Protein AF-A0A920HUM2-F1 (afdb_monomer_lite)

Structure (mmCIF, N/CA/C/O backbone):
data_AF-A0A920HUM2-F1
#
_entry.id   AF-A0A920HUM2-F1
#
loop_
_atom_site.group_PDB
_atom_site.id
_atom_site.type_symbol
_atom_site.label_atom_id
_atom_site.label_alt_id
_atom_site.label_comp_id
_atom_site.label_asym_id
_atom_site.label_entity_id
_atom_site.label_seq_id
_atom_site.pdbx_PDB_ins_code
_atom_site.Cartn_x
_atom_site.Cartn_y
_atom_site.Cartn_z
_atom_site.occupancy
_atom_site.B_iso_or_equiv
_atom_site.auth_seq_id
_atom_site.auth_comp_id
_atom_site.auth_asym_id
_atom_site.auth_atom_id
_atom_site.pdbx_PDB_model_num
ATOM 1 N N . MET A 1 1 ? 11.735 12.259 -14.894 1.00 85.75 1 MET A N 1
ATOM 2 C CA . MET A 1 1 ? 13.076 12.313 -15.539 1.00 85.75 1 MET A CA 1
ATOM 3 C C . MET A 1 1 ? 14.230 12.496 -14.548 1.00 85.75 1 MET A C 1
ATOM 5 O O . MET A 1 1 ? 15.116 11.653 -14.536 1.00 85.75 1 MET A O 1
ATOM 9 N N . ALA A 1 2 ? 14.244 13.537 -13.703 1.00 92.62 2 ALA A N 1
ATOM 10 C CA . ALA A 1 2 ? 15.361 13.781 -12.774 1.00 92.62 2 ALA A CA 1
ATOM 11 C C . ALA A 1 2 ? 15.679 12.580 -11.856 1.00 92.62 2 ALA A C 1
ATOM 13 O O . ALA A 1 2 ? 16.837 12.190 -11.736 1.00 92.62 2 ALA A O 1
ATOM 14 N N . CYS A 1 3 ? 14.656 11.932 -11.284 1.00 91.00 3 CYS A N 1
ATOM 15 C CA . CYS A 1 3 ? 14.830 10.735 -10.451 1.00 91.00 3 CYS A CA 1
ATOM 16 C C . CYS A 1 3 ? 15.414 9.534 -11.218 1.00 91.00 3 CYS A C 1
ATOM 18 O O . CYS A 1 3 ? 16.190 8.775 -10.642 1.00 91.00 3 CYS A O 1
ATOM 20 N N . ALA A 1 4 ? 15.108 9.387 -12.512 1.00 89.00 4 ALA A N 1
ATOM 21 C CA . ALA A 1 4 ? 15.646 8.313 -13.352 1.00 89.00 4 ALA A CA 1
ATOM 22 C C . ALA A 1 4 ? 17.163 8.451 -13.534 1.00 89.00 4 ALA A C 1
ATOM 24 O O . ALA A 1 4 ? 17.929 7.507 -13.344 1.00 89.00 4 ALA A O 1
ATOM 25 N N . VAL A 1 5 ? 17.602 9.674 -13.841 1.00 92.19 5 VAL A N 1
ATOM 26 C CA . VAL A 1 5 ? 19.022 10.004 -13.994 1.00 92.19 5 VAL A CA 1
ATOM 27 C C . VAL A 1 5 ? 19.734 9.904 -12.643 1.00 92.19 5 VAL A C 1
ATOM 29 O O . VAL A 1 5 ? 20.769 9.252 -12.534 1.00 92.19 5 VAL A O 1
ATOM 32 N N . GLY A 1 6 ? 19.155 10.492 -11.593 1.00 93.31 6 GLY A N 1
ATOM 33 C CA . GLY A 1 6 ? 19.742 10.502 -10.253 1.00 93.31 6 GLY A CA 1
ATOM 34 C C . GLY A 1 6 ? 19.915 9.105 -9.652 1.00 93.31 6 GLY A C 1
ATOM 35 O O . GLY A 1 6 ? 20.983 8.802 -9.122 1.00 93.31 6 GLY A O 1
ATOM 36 N N . SER A 1 7 ? 18.907 8.235 -9.772 1.00 91.12 7 SER A N 1
ATOM 37 C CA . SER A 1 7 ? 18.991 6.843 -9.299 1.00 91.12 7 SER A CA 1
ATOM 38 C C . SER A 1 7 ? 20.060 6.043 -10.047 1.00 91.12 7 SER A C 1
ATOM 40 O O . SER A 1 7 ? 20.840 5.333 -9.410 1.00 91.12 7 SER A O 1
ATOM 42 N N . SER A 1 8 ? 20.165 6.229 -11.366 1.00 88.62 8 SER A N 1
ATOM 43 C CA . SER A 1 8 ? 21.174 5.563 -12.200 1.00 88.62 8 SER A CA 1
ATOM 44 C C . SER A 1 8 ? 22.605 5.981 -11.852 1.00 88.62 8 SER A C 1
ATOM 46 O O . SER A 1 8 ? 23.506 5.145 -11.878 1.00 88.62 8 SER A O 1
ATOM 48 N N . ILE A 1 9 ? 22.820 7.252 -11.493 1.00 93.88 9 ILE A N 1
ATOM 49 C CA . ILE A 1 9 ? 24.139 7.767 -11.089 1.00 93.88 9 ILE A CA 1
ATOM 50 C C . ILE A 1 9 ? 24.486 7.346 -9.655 1.00 93.88 9 ILE A C 1
ATOM 52 O O . ILE A 1 9 ? 25.624 6.971 -9.386 1.00 93.88 9 ILE A O 1
ATOM 56 N N . GLY A 1 10 ? 23.529 7.420 -8.724 1.00 92.06 10 GLY A N 1
ATOM 57 C CA . GLY A 1 10 ? 23.783 7.170 -7.303 1.00 92.06 10 GLY A CA 1
ATOM 58 C C . GLY A 1 10 ? 24.128 5.712 -7.001 1.00 92.06 10 GLY A C 1
ATOM 59 O O . GLY A 1 10 ? 25.089 5.439 -6.281 1.00 92.06 10 GLY A O 1
ATOM 60 N N . LYS A 1 11 ? 23.351 4.769 -7.547 1.00 92.00 11 LYS A N 1
ATOM 61 C CA . LYS A 1 11 ? 23.607 3.330 -7.420 1.00 92.00 11 LYS A CA 1
ATOM 62 C C . LYS A 1 11 ? 22.885 2.563 -8.526 1.00 92.00 11 LYS A C 1
ATOM 64 O O . LYS A 1 11 ? 21.654 2.518 -8.548 1.00 92.00 11 LYS A O 1
ATOM 69 N N . ALA A 1 12 ? 23.653 1.890 -9.381 1.00 91.00 12 ALA A N 1
ATOM 70 C CA . ALA A 1 12 ? 23.114 1.045 -10.442 1.00 91.00 12 ALA A CA 1
ATOM 71 C C . ALA A 1 12 ? 22.108 0.012 -9.894 1.00 91.00 12 ALA A C 1
ATOM 73 O O . ALA A 1 12 ? 22.347 -0.620 -8.862 1.00 91.00 12 ALA A O 1
ATOM 74 N N . GLY A 1 13 ? 20.978 -0.139 -10.588 1.00 89.06 13 GLY A N 1
ATOM 75 C CA . GLY A 1 13 ? 19.886 -1.035 -10.191 1.00 89.06 13 GLY A CA 1
ATOM 76 C C . GLY A 1 13 ? 18.932 -0.473 -9.130 1.00 89.06 13 GLY A C 1
ATOM 77 O O . GLY A 1 13 ? 18.044 -1.194 -8.682 1.00 89.06 13 GLY A O 1
ATOM 78 N N . THR A 1 14 ? 19.082 0.790 -8.714 1.00 90.62 14 THR A N 1
ATOM 79 C CA . THR A 1 14 ? 18.101 1.443 -7.832 1.00 90.62 14 THR A CA 1
ATOM 80 C C . THR A 1 14 ? 16.769 1.603 -8.556 1.00 90.62 14 THR A C 1
ATOM 82 O O . THR A 1 14 ? 16.707 2.246 -9.601 1.00 90.62 14 THR A O 1
ATOM 85 N N . LEU A 1 15 ? 15.704 1.043 -7.979 1.00 92.12 15 LEU A N 1
ATOM 86 C CA . LEU A 1 15 ? 14.350 1.225 -8.488 1.00 92.12 15 LEU A CA 1
ATOM 87 C C . LEU A 1 15 ? 13.804 2.596 -8.080 1.00 92.12 15 LEU A C 1
ATOM 89 O O . LEU A 1 15 ? 14.020 3.050 -6.955 1.00 92.12 15 LEU A O 1
ATOM 93 N N . PHE A 1 16 ? 13.056 3.233 -8.972 1.00 92.56 16 PHE A N 1
ATOM 94 C CA . PHE A 1 16 ? 12.352 4.479 -8.711 1.00 92.56 16 PHE A CA 1
ATOM 95 C C . PHE A 1 16 ? 10.979 4.491 -9.403 1.00 92.56 16 PHE A C 1
ATOM 97 O O . PHE A 1 16 ? 10.782 3.865 -10.447 1.00 92.56 16 PHE A O 1
ATOM 104 N N . GLN A 1 17 ? 10.054 5.233 -8.804 1.00 93.31 17 GLN A N 1
ATOM 105 C CA . GLN A 1 17 ? 8.683 5.429 -9.270 1.00 93.31 17 GLN A CA 1
ATOM 106 C C . GLN A 1 17 ? 8.361 6.927 -9.369 1.00 93.31 17 GLN A C 1
ATOM 108 O O . GLN A 1 17 ? 9.137 7.762 -8.884 1.00 93.31 17 GLN A O 1
ATOM 113 N N . CYS A 1 18 ? 7.224 7.263 -9.974 1.00 94.62 18 CYS A N 1
ATOM 11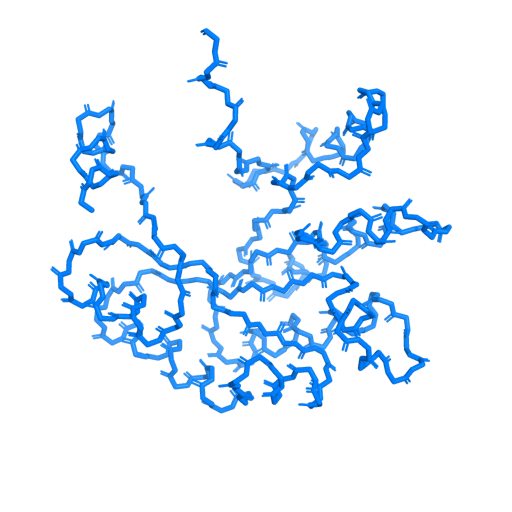4 C CA . CYS A 1 18 ? 6.673 8.614 -10.015 1.00 94.62 18 CYS A CA 1
ATOM 115 C C . CYS A 1 18 ? 5.160 8.534 -9.810 1.00 94.62 18 CYS A C 1
ATOM 117 O O . CYS A 1 18 ? 4.421 8.515 -10.786 1.00 94.62 18 CYS A O 1
ATOM 119 N N . SER A 1 19 ? 4.746 8.501 -8.545 1.00 94.38 19 SER A N 1
ATOM 120 C CA . SER A 1 19 ? 3.339 8.467 -8.153 1.00 94.38 19 SER A CA 1
ATOM 121 C C . SER A 1 19 ? 2.563 9.638 -8.754 1.00 94.38 19 SER A C 1
ATOM 123 O O . SER A 1 19 ? 2.903 10.795 -8.477 1.00 94.38 19 SER A O 1
ATOM 125 N N . SER A 1 20 ? 1.556 9.331 -9.568 1.00 94.44 20 SER A N 1
ATOM 126 C CA . SER A 1 20 ? 0.622 10.288 -10.176 1.00 94.44 20 SER A CA 1
ATOM 127 C C . SER A 1 20 ? -0.770 9.654 -10.280 1.00 94.44 20 SER A C 1
ATOM 129 O O . SER A 1 20 ? -1.024 8.612 -9.681 1.00 94.44 20 SER A O 1
ATOM 131 N N . GLU A 1 21 ? -1.673 10.279 -11.032 1.00 97.31 21 GLU A N 1
ATOM 132 C CA . GLU A 1 21 ? -2.879 9.606 -11.519 1.00 97.31 21 GLU A CA 1
ATOM 133 C C . GLU A 1 21 ? -2.497 8.339 -12.310 1.00 97.31 21 GLU A C 1
ATOM 135 O O . GLU A 1 21 ? -1.459 8.283 -12.972 1.00 97.31 21 GLU A O 1
ATOM 140 N N . GLU A 1 22 ? -3.312 7.294 -12.193 1.00 96.75 22 GLU A N 1
ATOM 141 C CA . GLU A 1 22 ? -2.959 5.918 -12.554 1.00 96.75 22 GLU A CA 1
ATOM 142 C C . GLU A 1 22 ? -2.688 5.727 -14.055 1.00 96.75 22 GLU A C 1
ATOM 144 O O . GLU A 1 22 ? -1.749 5.016 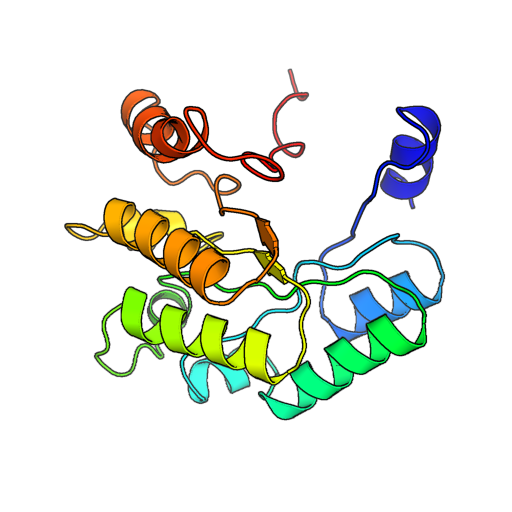-14.439 1.00 96.75 22 GLU A O 1
ATOM 149 N N . ALA A 1 23 ? -3.477 6.365 -14.926 1.00 97.25 23 ALA A N 1
ATOM 150 C CA . ALA A 1 23 ? -3.266 6.313 -16.369 1.00 97.25 23 ALA A CA 1
ATOM 151 C C . ALA A 1 23 ? -2.007 7.089 -16.786 1.00 97.25 23 ALA A C 1
ATOM 153 O O . ALA A 1 23 ? -1.244 6.612 -17.637 1.00 97.25 23 ALA A O 1
ATOM 154 N N . GLU A 1 24 ? -1.754 8.250 -16.181 1.00 97.50 24 GLU A N 1
ATOM 155 C CA . GLU A 1 24 ? -0.523 9.016 -16.383 1.00 97.50 24 GLU A CA 1
ATOM 156 C C . GLU A 1 24 ? 0.709 8.237 -15.901 1.00 97.50 24 GLU A C 1
ATOM 158 O O . GLU A 1 24 ? 1.693 8.123 -16.639 1.00 97.50 24 GLU A O 1
ATOM 163 N N . GLU A 1 25 ? 0.661 7.647 -14.705 1.00 97.44 25 GLU A N 1
ATOM 164 C CA . GLU A 1 25 ? 1.761 6.857 -14.142 1.00 97.44 25 GLU A CA 1
ATOM 165 C C . GLU A 1 25 ? 2.083 5.647 -15.032 1.00 97.44 25 GLU A C 1
ATOM 167 O O . GLU A 1 25 ? 3.257 5.386 -15.334 1.00 97.44 25 GLU A O 1
ATOM 172 N N . LEU A 1 26 ? 1.057 4.973 -15.564 1.00 97.56 26 LEU A N 1
ATOM 173 C CA . LEU A 1 26 ? 1.239 3.889 -16.527 1.00 97.56 26 LEU A CA 1
ATOM 174 C C . LEU A 1 26 ? 1.880 4.387 -17.827 1.00 97.56 26 LEU A C 1
ATOM 176 O O . LEU A 1 26 ? 2.777 3.724 -18.354 1.00 97.56 26 LEU A O 1
ATOM 180 N N . ALA A 1 27 ? 1.460 5.540 -18.353 1.00 97.69 27 ALA A N 1
ATOM 181 C CA . ALA A 1 27 ? 2.033 6.113 -19.571 1.00 97.69 27 ALA A CA 1
ATOM 182 C C . ALA A 1 27 ? 3.515 6.480 -19.383 1.00 97.69 27 ALA A C 1
ATOM 184 O O . ALA A 1 27 ? 4.346 6.185 -20.248 1.00 97.69 27 ALA A O 1
ATOM 185 N N . ILE A 1 28 ? 3.868 7.051 -18.229 1.00 95.94 28 ILE A N 1
ATOM 186 C CA . ILE A 1 28 ? 5.255 7.334 -17.833 1.00 95.94 28 ILE A CA 1
ATOM 187 C C . ILE A 1 28 ? 6.063 6.030 -17.754 1.00 95.94 28 ILE A C 1
ATOM 189 O O . ILE A 1 28 ? 7.190 5.972 -18.261 1.00 95.94 28 ILE A O 1
ATOM 193 N N . GLY A 1 29 ? 5.488 4.975 -17.172 1.00 96.12 29 GLY A N 1
ATOM 194 C CA . GLY A 1 29 ? 6.101 3.648 -17.109 1.00 96.12 29 GLY A CA 1
ATOM 195 C C . GLY A 1 29 ? 6.319 3.028 -18.488 1.00 96.12 29 GLY A C 1
ATOM 196 O O . GLY A 1 29 ? 7.418 2.566 -18.793 1.00 96.12 29 GLY A O 1
ATOM 197 N N . MET A 1 30 ? 5.317 3.085 -19.367 1.00 97.06 30 MET A N 1
ATOM 198 C CA . MET A 1 30 ? 5.417 2.603 -20.751 1.00 97.06 30 MET A CA 1
ATOM 199 C C . MET A 1 30 ? 6.454 3.375 -21.573 1.00 97.06 30 MET A C 1
ATOM 201 O O . MET A 1 30 ? 7.092 2.794 -22.450 1.00 97.06 30 MET A O 1
ATOM 205 N N . ALA A 1 31 ? 6.654 4.660 -21.276 1.00 95.81 31 ALA A N 1
ATOM 206 C CA . ALA A 1 31 ? 7.700 5.482 -21.877 1.00 95.81 31 ALA A CA 1
ATOM 207 C C . ALA A 1 31 ? 9.108 5.205 -21.305 1.00 95.81 31 ALA A C 1
ATOM 209 O O . ALA A 1 31 ? 10.084 5.791 -21.773 1.00 95.81 31 ALA A O 1
ATOM 210 N N . GLY A 1 32 ? 9.238 4.318 -20.310 1.00 94.06 32 GLY A N 1
ATOM 211 C CA . GLY A 1 32 ? 10.517 3.952 -19.693 1.00 94.06 32 GLY A CA 1
ATOM 212 C C . GLY A 1 32 ? 11.058 5.001 -18.720 1.00 94.06 32 GLY A C 1
ATOM 213 O O . GLY A 1 32 ? 12.254 5.013 -18.423 1.00 94.06 32 GLY A O 1
ATOM 214 N N . PHE A 1 33 ? 10.203 5.900 -18.226 1.00 94.00 33 PHE A N 1
ATOM 215 C CA . PHE A 1 33 ? 10.598 6.968 -17.308 1.00 94.00 33 PHE A CA 1
ATOM 216 C C . PHE A 1 33 ? 10.391 6.633 -15.830 1.00 94.00 33 PHE A C 1
ATOM 218 O O . PHE A 1 33 ? 10.694 7.492 -15.002 1.00 94.00 33 PHE A O 1
ATOM 225 N N . THR A 1 34 ? 9.951 5.416 -15.503 1.00 95.06 34 THR A N 1
ATOM 226 C CA . THR A 1 34 ? 9.935 4.797 -14.164 1.00 95.06 34 THR A CA 1
ATOM 227 C C . THR A 1 34 ? 10.366 3.334 -14.272 1.00 95.06 34 THR A C 1
ATOM 229 O O . THR A 1 34 ? 10.259 2.726 -15.335 1.00 95.06 34 THR A O 1
ATOM 232 N N . SER A 1 35 ? 10.902 2.759 -13.191 1.00 92.50 35 SER A N 1
ATOM 233 C CA . SER A 1 35 ? 11.300 1.340 -13.165 1.00 92.50 35 SER A CA 1
ATOM 234 C C . SER A 1 35 ? 10.288 0.444 -12.446 1.00 92.50 35 SER A C 1
ATOM 236 O O . SER A 1 35 ? 10.370 -0.779 -12.548 1.00 92.50 35 SER A O 1
ATOM 238 N N . TYR A 1 36 ? 9.400 1.038 -11.648 1.00 95.94 36 TYR A N 1
ATOM 239 C CA . TYR A 1 36 ? 8.287 0.361 -10.988 1.00 95.94 36 TYR A CA 1
ATOM 240 C C . TYR A 1 36 ? 7.170 1.363 -10.652 1.00 95.94 36 TYR A C 1
ATOM 242 O O . TYR A 1 36 ? 7.420 2.570 -10.695 1.00 95.94 36 TYR A O 1
ATOM 250 N N . ALA A 1 37 ? 5.988 0.856 -10.299 1.00 96.94 37 ALA A N 1
ATOM 251 C CA . ALA A 1 37 ? 4.873 1.619 -9.730 1.00 96.94 37 ALA A CA 1
ATOM 252 C C . ALA A 1 37 ? 4.496 1.068 -8.343 1.00 96.94 37 ALA A C 1
ATOM 254 O O . ALA A 1 37 ? 4.600 -0.137 -8.097 1.00 96.94 37 ALA A O 1
ATOM 255 N N . GLU A 1 38 ? 4.090 1.930 -7.419 1.00 95.06 38 GLU A N 1
ATOM 256 C CA . GLU A 1 38 ? 3.670 1.532 -6.066 1.00 95.06 38 GLU A CA 1
ATOM 257 C C . GLU A 1 38 ? 2.253 1.974 -5.761 1.00 95.06 38 GLU A C 1
ATOM 259 O O . GLU A 1 38 ? 1.474 1.178 -5.256 1.00 95.06 38 GLU A O 1
ATOM 264 N N . THR A 1 39 ? 1.924 3.214 -6.125 1.00 94.50 39 THR A N 1
ATOM 265 C CA . THR A 1 39 ? 0.700 3.929 -5.753 1.00 94.50 39 THR A CA 1
ATOM 266 C C . THR A 1 39 ? -0.554 3.473 -6.493 1.00 94.50 39 THR A C 1
ATOM 268 O O . THR A 1 39 ? -1.491 4.250 -6.634 1.00 94.50 39 THR A O 1
ATOM 271 N N . VAL A 1 40 ? -0.600 2.194 -6.887 1.00 97.12 40 VAL A N 1
ATOM 272 C CA . VAL A 1 40 ? -1.765 1.555 -7.506 1.00 97.12 40 VAL A CA 1
ATOM 273 C C . VAL A 1 40 ? -2.815 1.282 -6.429 1.00 97.12 40 VAL A C 1
ATOM 275 O O . VAL A 1 40 ? -2.840 0.214 -5.809 1.00 97.12 40 VAL A O 1
ATOM 278 N N . SER A 1 41 ? -3.639 2.286 -6.148 1.00 97.19 41 SER A N 1
ATOM 279 C CA . SER A 1 41 ? -4.412 2.370 -4.901 1.00 97.19 41 SER A CA 1
ATOM 280 C C . SER A 1 41 ? -5.639 1.451 -4.892 1.00 97.19 41 SER A C 1
ATOM 282 O O . SER A 1 41 ? -6.357 1.359 -5.881 1.00 97.19 41 SER A O 1
ATOM 284 N N . VAL A 1 42 ? -5.915 0.758 -3.786 1.00 98.06 42 VAL A N 1
ATOM 285 C CA . VAL A 1 42 ? -7.119 -0.076 -3.606 1.00 98.06 42 VAL A CA 1
ATOM 286 C C . VAL A 1 42 ? -7.831 0.261 -2.300 1.00 98.06 42 VAL A C 1
ATOM 288 O O . VAL A 1 42 ? -7.188 0.629 -1.318 1.00 98.06 42 VAL A O 1
ATOM 291 N N . TYR A 1 43 ? -9.152 0.072 -2.275 1.00 98.44 43 TYR A N 1
ATOM 292 C CA . TYR A 1 43 ? -9.993 0.499 -1.157 1.00 98.44 43 TYR A CA 1
ATOM 293 C C . TYR A 1 43 ? -10.902 -0.612 -0.625 1.00 98.44 43 TYR A C 1
ATOM 295 O O . TYR A 1 43 ? -11.273 -1.566 -1.307 1.00 98.44 43 TYR A O 1
ATOM 303 N N . GLY A 1 44 ? -11.280 -0.492 0.639 1.00 98.19 44 GLY A N 1
ATOM 304 C CA . GLY A 1 44 ? -12.042 -1.485 1.377 1.00 98.19 44 GLY A CA 1
ATOM 305 C C . GLY A 1 44 ? -13.547 -1.363 1.190 1.00 98.19 44 GLY A C 1
ATOM 306 O O . GLY A 1 44 ? -14.263 -2.237 1.669 1.00 98.19 44 GLY A O 1
ATOM 307 N N . THR A 1 45 ? -14.052 -0.325 0.519 1.00 98.56 45 THR A N 1
ATOM 308 C CA . THR A 1 45 ? -15.480 -0.128 0.216 1.00 98.56 45 THR A CA 1
ATOM 309 C C . THR A 1 45 ? -15.683 0.299 -1.232 1.00 98.56 45 THR A C 1
ATOM 311 O O . THR A 1 45 ? -14.788 0.856 -1.862 1.00 98.56 45 THR A O 1
ATOM 314 N N . GLU A 1 46 ? -16.865 0.016 -1.781 1.00 98.38 46 GLU A N 1
ATOM 315 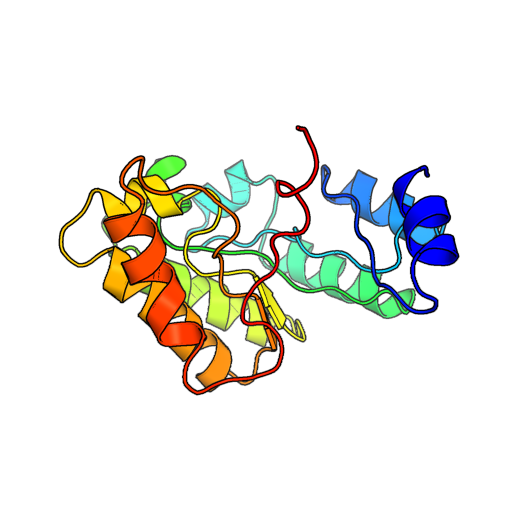C CA . GLU A 1 46 ? -17.176 0.339 -3.179 1.00 98.38 46 GLU A CA 1
ATOM 316 C C . GLU A 1 46 ? -17.237 1.853 -3.405 1.00 98.38 46 GLU A C 1
ATOM 318 O O . GLU A 1 46 ? -16.710 2.348 -4.394 1.00 98.38 46 GLU A O 1
ATOM 323 N N . SER A 1 47 ? -17.808 2.607 -2.462 1.00 98.38 47 SER A N 1
ATOM 324 C CA . SER A 1 47 ? -17.866 4.068 -2.571 1.00 98.38 47 SER A CA 1
ATOM 325 C C . SER A 1 47 ? -16.480 4.716 -2.519 1.00 98.38 47 SER A C 1
ATOM 327 O O . SER A 1 47 ? -16.243 5.658 -3.266 1.00 98.38 47 SER A O 1
ATOM 329 N N . ALA A 1 48 ? -15.551 4.185 -1.712 1.00 98.25 48 ALA A N 1
ATOM 330 C CA . ALA A 1 48 ? -14.161 4.640 -1.733 1.00 98.25 48 ALA A CA 1
ATOM 331 C C . ALA A 1 48 ? -13.458 4.277 -3.050 1.00 98.25 48 ALA A C 1
ATOM 333 O O . ALA A 1 48 ? -12.698 5.080 -3.570 1.00 98.25 48 ALA A O 1
ATOM 334 N N . PHE A 1 49 ? -13.755 3.110 -3.629 1.00 98.06 49 PHE A N 1
ATOM 335 C CA . PHE A 1 49 ? -13.269 2.750 -4.963 1.00 98.06 49 PHE A CA 1
ATOM 336 C C . PHE A 1 49 ? -13.722 3.742 -6.038 1.00 98.06 49 PHE A C 1
ATOM 338 O O . PHE A 1 49 ? -12.892 4.233 -6.795 1.00 98.06 49 PHE A O 1
ATOM 345 N N . ILE A 1 50 ? -15.014 4.079 -6.055 1.00 98.25 50 ILE A N 1
ATOM 346 C CA . ILE A 1 50 ? -15.587 5.029 -7.016 1.00 98.25 50 ILE A CA 1
ATOM 347 C C . ILE A 1 50 ? -14.966 6.422 -6.859 1.00 98.25 50 ILE A C 1
ATOM 349 O O . ILE A 1 50 ? -14.641 7.054 -7.857 1.00 98.25 50 ILE A O 1
ATOM 353 N N . ASP A 1 51 ? -14.798 6.906 -5.626 1.00 98.06 51 ASP A N 1
ATOM 354 C CA . ASP A 1 51 ? -14.167 8.209 -5.364 1.00 98.06 51 ASP A CA 1
ATOM 355 C C . ASP A 1 51 ? -12.661 8.202 -5.689 1.00 98.06 51 ASP A C 1
ATOM 357 O O . ASP A 1 51 ? -12.104 9.217 -6.096 1.00 98.06 51 ASP A O 1
ATOM 361 N N . GLY A 1 52 ? -12.019 7.034 -5.599 1.00 97.31 52 GLY A N 1
ATOM 362 C CA . GLY A 1 52 ? -10.675 6.771 -6.118 1.00 97.31 52 GLY A CA 1
ATOM 363 C C . GLY A 1 52 ? -10.603 6.526 -7.633 1.00 97.31 52 GLY A C 1
ATOM 364 O O . GLY A 1 52 ? -9.568 6.062 -8.097 1.00 97.31 52 GLY A O 1
ATOM 365 N N . ASP A 1 53 ? -11.684 6.801 -8.374 1.00 98.19 53 ASP A N 1
ATOM 366 C CA . ASP A 1 53 ? -11.837 6.651 -9.833 1.00 98.19 53 ASP A CA 1
ATOM 367 C C . ASP A 1 53 ? -11.545 5.244 -10.378 1.00 98.19 53 ASP A C 1
ATOM 369 O O . ASP A 1 53 ? -11.057 5.050 -11.491 1.00 98.19 53 ASP A O 1
ATOM 373 N N . ASP A 1 54 ? -11.852 4.217 -9.585 1.00 98.06 54 ASP A N 1
ATOM 374 C CA . ASP A 1 54 ? -11.502 2.849 -9.927 1.00 98.06 54 ASP A CA 1
ATOM 375 C C . ASP A 1 54 ? -12.504 1.809 -9.423 1.00 98.06 54 ASP A C 1
ATOM 377 O O . ASP A 1 54 ? -13.409 2.039 -8.626 1.00 98.06 54 ASP A O 1
ATOM 381 N N . THR A 1 55 ? -12.326 0.590 -9.912 1.00 98.38 55 THR A N 1
ATOM 382 C CA . THR A 1 55 ? -13.044 -0.603 -9.479 1.00 98.38 55 THR A CA 1
ATOM 383 C C . THR A 1 55 ? -12.036 -1.721 -9.216 1.00 98.38 55 THR A C 1
ATOM 385 O O . THR A 1 55 ? -10.914 -1.693 -9.734 1.00 98.38 55 THR A O 1
ATOM 388 N N . PRO A 1 56 ? -12.429 -2.791 -8.506 1.00 98.12 56 PRO A N 1
ATOM 389 C CA . PRO A 1 56 ? -11.577 -3.970 -8.382 1.00 98.12 56 PRO A CA 1
ATOM 390 C C . PRO A 1 56 ? -11.120 -4.543 -9.739 1.00 98.12 56 PRO A C 1
ATOM 392 O O . PRO A 1 56 ? -10.003 -5.044 -9.859 1.00 98.12 56 PRO A O 1
ATOM 395 N N . TRP A 1 57 ? -11.954 -4.436 -10.782 1.00 98.19 57 TRP A N 1
ATOM 396 C CA . TRP A 1 57 ? -11.640 -4.934 -12.124 1.00 98.19 57 TRP A CA 1
ATOM 397 C C . TRP A 1 57 ? -10.691 -4.020 -12.897 1.00 98.19 57 TRP A C 1
ATOM 399 O O . TRP A 1 57 ? -9.778 -4.531 -13.548 1.00 98.19 57 TRP A O 1
ATOM 409 N N . SER A 1 58 ? -10.859 -2.696 -12.824 1.00 98.19 58 SER A N 1
ATOM 410 C CA . SER A 1 58 ? -9.915 -1.766 -13.461 1.00 98.19 58 SER A CA 1
ATOM 411 C C . SER A 1 58 ? -8.529 -1.881 -12.827 1.00 98.19 58 SER A C 1
ATOM 413 O O . SER A 1 58 ? -7.546 -1.956 -13.562 1.00 98.19 58 SER A O 1
ATOM 415 N N . LYS A 1 59 ? -8.436 -2.066 -11.501 1.00 98.19 59 LYS A N 1
ATOM 416 C CA . LYS A 1 59 ? -7.162 -2.366 -10.822 1.00 98.19 59 LYS A CA 1
ATOM 417 C C . LYS A 1 59 ? -6.561 -3.696 -11.250 1.00 98.19 59 LYS A C 1
ATOM 419 O O . LYS A 1 59 ? -5.363 -3.760 -11.503 1.00 98.19 59 LYS A O 1
ATOM 424 N N . ALA A 1 60 ? -7.363 -4.752 -11.390 1.00 98.19 60 ALA A N 1
ATOM 425 C CA . ALA A 1 60 ? -6.867 -6.034 -11.897 1.00 98.19 60 ALA A CA 1
ATOM 426 C C . ALA A 1 60 ? -6.294 -5.910 -13.321 1.00 98.19 60 ALA A C 1
ATOM 428 O O . ALA A 1 60 ? -5.231 -6.462 -13.632 1.00 98.19 60 ALA A O 1
ATOM 429 N N . TRP A 1 61 ? -6.974 -5.147 -14.179 1.00 98.25 61 TRP A N 1
ATOM 430 C CA . TRP A 1 61 ? -6.500 -4.851 -15.527 1.00 98.25 61 TRP A CA 1
ATOM 431 C C . TRP A 1 61 ? -5.214 -4.022 -15.510 1.00 98.25 61 TRP A C 1
ATOM 433 O O . TRP A 1 61 ? -4.262 -4.364 -16.207 1.00 98.25 61 TRP A O 1
ATOM 443 N N . LEU A 1 62 ? -5.149 -2.979 -14.684 1.00 98.31 62 LEU A N 1
ATOM 444 C CA . LEU A 1 62 ? -3.983 -2.111 -14.539 1.00 98.31 62 LEU A CA 1
ATOM 445 C C . LEU A 1 62 ? -2.755 -2.877 -14.028 1.00 98.31 62 LEU A C 1
ATOM 447 O O . LEU A 1 62 ? -1.678 -2.781 -14.618 1.00 98.31 62 LEU A O 1
ATOM 451 N N . THR A 1 63 ? -2.926 -3.721 -13.009 1.00 97.94 63 THR A N 1
ATOM 452 C CA . THR A 1 63 ? -1.897 -4.656 -12.523 1.00 97.94 63 THR A CA 1
ATOM 453 C C . THR A 1 63 ? -1.367 -5.534 -13.655 1.00 97.94 63 THR A C 1
ATOM 455 O O . THR A 1 63 ? -0.154 -5.660 -13.847 1.00 97.94 63 THR A O 1
ATOM 458 N N . SER A 1 64 ? -2.270 -6.079 -14.472 1.00 98.06 64 SER A N 1
ATOM 459 C CA . SER A 1 64 ? -1.904 -6.878 -15.645 1.00 98.06 64 SER A CA 1
ATOM 460 C C . SER A 1 64 ? -1.219 -6.043 -16.735 1.00 98.06 64 SER A C 1
ATOM 462 O O . SER A 1 64 ? -0.309 -6.536 -17.402 1.00 98.06 64 SER A O 1
ATOM 464 N N . ALA A 1 65 ? -1.597 -4.775 -16.909 1.00 98.19 65 ALA A N 1
ATOM 465 C CA . ALA A 1 65 ? -0.990 -3.865 -17.876 1.00 98.19 65 ALA A CA 1
ATOM 466 C C . ALA A 1 65 ? 0.473 -3.567 -17.524 1.00 98.19 65 ALA A C 1
ATOM 468 O O . ALA A 1 65 ? 1.337 -3.706 -18.395 1.00 98.19 65 ALA A O 1
ATOM 469 N N . TYR A 1 66 ? 0.776 -3.263 -16.258 1.00 98.31 66 TYR A N 1
ATOM 470 C CA . TYR A 1 66 ? 2.158 -3.133 -15.780 1.00 98.31 66 TYR A CA 1
ATOM 471 C C . TYR A 1 66 ? 2.958 -4.421 -16.012 1.00 98.31 66 TYR A C 1
ATOM 473 O O . TYR A 1 66 ? 4.035 -4.386 -16.619 1.00 98.31 66 TYR A O 1
ATOM 481 N N . ALA A 1 67 ? 2.395 -5.572 -15.629 1.00 97.56 67 ALA A N 1
ATOM 482 C CA . ALA A 1 67 ? 3.039 -6.871 -15.818 1.00 97.56 67 ALA A CA 1
ATOM 483 C C . ALA A 1 67 ? 3.305 -7.187 -17.302 1.00 97.56 67 ALA A C 1
ATOM 485 O O . ALA A 1 67 ? 4.388 -7.660 -17.647 1.00 97.56 67 ALA A O 1
ATOM 486 N N . SER A 1 68 ? 2.371 -6.856 -18.203 1.00 98.06 68 SER A N 1
ATOM 487 C CA . SER A 1 68 ? 2.510 -7.070 -19.655 1.00 98.06 68 SER A CA 1
ATOM 488 C C . SER A 1 68 ? 3.672 -6.293 -20.280 1.00 98.06 68 SER A C 1
ATOM 490 O O . SER A 1 68 ? 4.164 -6.649 -21.351 1.00 98.06 68 SER A O 1
ATOM 492 N N . ARG A 1 69 ? 4.124 -5.230 -19.607 1.00 97.44 69 ARG A N 1
ATOM 493 C CA . ARG A 1 69 ? 5.261 -4.397 -20.012 1.00 97.44 69 ARG A CA 1
ATOM 494 C C . ARG A 1 69 ? 6.538 -4.718 -19.242 1.00 97.44 69 ARG A C 1
ATOM 496 O O . ARG A 1 69 ? 7.538 -4.036 -19.433 1.00 97.44 69 ARG A O 1
ATOM 503 N N . GLY A 1 70 ? 6.523 -5.752 -18.398 1.00 96.88 70 GLY A N 1
ATOM 504 C CA . GLY A 1 70 ? 7.662 -6.124 -17.559 1.00 96.88 70 GLY A CA 1
ATOM 505 C C . GLY A 1 70 ? 7.986 -5.086 -16.482 1.00 96.88 70 GLY A C 1
ATOM 506 O O . GLY A 1 70 ? 9.116 -5.046 -15.998 1.00 96.88 70 GLY A O 1
ATOM 507 N N . ILE A 1 71 ? 7.024 -4.235 -16.117 1.00 96.94 71 ILE A N 1
ATOM 508 C CA . ILE A 1 71 ? 7.199 -3.194 -15.104 1.00 96.94 71 ILE A CA 1
ATOM 509 C C . ILE A 1 71 ? 6.794 -3.784 -13.752 1.00 96.94 71 ILE A C 1
ATOM 511 O O . ILE A 1 71 ? 5.672 -4.266 -13.591 1.00 96.94 71 ILE A O 1
ATOM 515 N N . LYS A 1 72 ? 7.706 -3.757 -12.769 1.00 96.81 72 LYS A N 1
ATOM 516 C CA . LYS A 1 72 ? 7.372 -4.157 -11.395 1.00 96.81 72 LYS A CA 1
ATOM 517 C C . LYS A 1 72 ? 6.277 -3.230 -10.869 1.00 96.81 72 LYS A C 1
ATOM 519 O O . LYS A 1 72 ? 6.368 -2.019 -11.031 1.00 96.81 72 LYS A O 1
ATOM 524 N N . MET A 1 73 ? 5.288 -3.786 -10.186 1.00 96.38 73 MET A N 1
ATOM 525 C CA . MET A 1 73 ? 4.303 -2.981 -9.481 1.00 96.38 73 MET A CA 1
ATOM 526 C C . MET A 1 73 ? 3.923 -3.607 -8.146 1.00 96.38 73 MET A C 1
ATOM 528 O O . MET A 1 73 ? 4.157 -4.796 -7.915 1.00 96.38 73 MET A O 1
ATOM 532 N N . ARG A 1 74 ? 3.368 -2.799 -7.257 1.00 96.06 74 ARG A N 1
ATOM 533 C CA . ARG A 1 74 ? 2.579 -3.245 -6.109 1.00 96.06 74 ARG A CA 1
ATOM 534 C C . ARG A 1 74 ? 1.359 -2.345 -5.994 1.00 96.06 74 ARG A C 1
ATOM 536 O O . ARG A 1 74 ? 1.317 -1.310 -6.649 1.00 96.06 74 ARG A O 1
ATOM 543 N N . CYS A 1 75 ? 0.385 -2.773 -5.209 1.00 97.69 75 CYS A N 1
ATOM 544 C CA . CYS A 1 75 ? -0.753 -1.930 -4.877 1.00 97.69 75 CYS A CA 1
ATOM 545 C C . CYS A 1 75 ? -0.486 -1.148 -3.590 1.00 97.69 75 CYS A C 1
ATOM 547 O O . CYS A 1 75 ? 0.364 -1.544 -2.790 1.00 97.69 75 CYS A O 1
ATOM 549 N N . THR A 1 76 ? -1.251 -0.084 -3.367 1.00 98.06 76 THR A N 1
ATOM 550 C CA . THR A 1 76 ? -1.241 0.670 -2.110 1.00 98.06 76 THR A CA 1
ATOM 551 C C . THR A 1 76 ? -2.608 0.596 -1.451 1.00 98.06 76 THR A C 1
ATOM 553 O O . THR A 1 76 ? -3.639 0.783 -2.092 1.00 98.06 76 THR A O 1
ATOM 556 N N . SER A 1 77 ? -2.618 0.326 -0.154 1.00 97.81 77 SER A N 1
ATOM 557 C 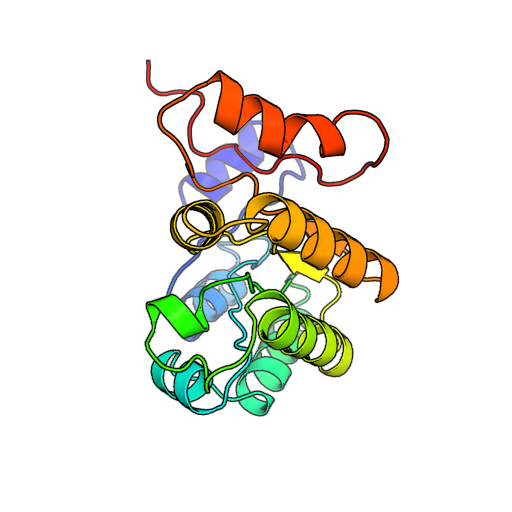CA . SER A 1 77 ? -3.780 0.465 0.719 1.00 97.81 77 SER A CA 1
ATOM 558 C C . SER A 1 77 ? -3.323 0.985 2.077 1.00 97.81 77 SER A C 1
ATOM 560 O O . SER A 1 77 ? -2.148 1.296 2.283 1.00 97.81 77 SER A O 1
ATOM 562 N N . GLY A 1 78 ? -4.239 1.121 3.022 1.00 96.25 78 GLY A N 1
ATOM 563 C CA . GLY A 1 78 ? -3.873 1.479 4.377 1.00 96.25 78 GLY A CA 1
ATOM 564 C C . GLY A 1 78 ? -5.089 1.752 5.237 1.00 96.25 78 GLY A C 1
ATOM 565 O O . GLY A 1 78 ? -6.086 2.324 4.787 1.00 96.25 78 GLY A O 1
ATOM 566 N N . ALA A 1 79 ? -4.983 1.399 6.516 1.00 96.19 79 ALA A N 1
ATOM 567 C CA . ALA A 1 79 ? -6.010 1.752 7.482 1.00 96.19 79 ALA A CA 1
ATOM 568 C C . ALA A 1 79 ? -6.324 3.256 7.474 1.00 96.19 79 ALA A C 1
ATOM 570 O O . ALA A 1 79 ? -5.440 4.111 7.416 1.00 96.19 79 ALA A O 1
ATOM 571 N N . ALA A 1 80 ? -7.612 3.549 7.661 1.00 96.81 80 ALA A N 1
ATOM 572 C CA . ALA A 1 80 ? -8.199 4.886 7.713 1.00 96.81 80 ALA A CA 1
ATOM 573 C C . ALA A 1 80 ? -8.402 5.597 6.370 1.00 96.81 80 ALA A C 1
ATOM 575 O O . ALA A 1 80 ? -8.979 6.683 6.395 1.00 96.81 80 ALA A O 1
ATOM 576 N N . ALA A 1 81 ? -8.053 4.993 5.229 1.00 97.19 81 ALA A N 1
ATOM 577 C CA . ALA A 1 81 ? -8.362 5.560 3.914 1.00 97.19 81 ALA A CA 1
ATOM 578 C C . ALA A 1 81 ? -9.872 5.808 3.742 1.00 97.19 81 ALA A C 1
ATOM 580 O O . ALA A 1 81 ? -10.306 6.934 3.515 1.00 97.19 81 ALA A O 1
ATOM 581 N N . GLU A 1 82 ? -10.709 4.799 3.984 1.00 98.25 82 GLU A N 1
ATOM 582 C CA . GLU A 1 82 ? -12.162 4.915 3.809 1.00 98.25 82 GLU A CA 1
ATOM 583 C C . GLU A 1 82 ? -12.798 5.812 4.872 1.00 98.25 82 GLU A C 1
ATOM 585 O O . GLU A 1 82 ? -13.839 6.418 4.629 1.00 98.25 82 GLU A O 1
ATOM 590 N N . LEU A 1 83 ? -12.191 5.913 6.059 1.00 97.00 83 LEU A N 1
ATOM 591 C CA . LEU A 1 83 ? -12.642 6.856 7.084 1.00 97.00 83 LEU A CA 1
ATOM 592 C C . LEU A 1 83 ? -12.343 8.299 6.672 1.00 97.00 83 LEU A C 1
ATOM 594 O O . LEU A 1 83 ? -13.205 9.158 6.840 1.00 97.00 83 LEU A O 1
ATOM 598 N N . LEU A 1 84 ? -11.159 8.551 6.110 1.00 96.50 84 LEU A N 1
ATOM 599 C CA . LEU A 1 84 ? -10.758 9.861 5.602 1.00 96.50 84 LEU A CA 1
ATOM 600 C C . LEU A 1 84 ? -11.629 10.300 4.417 1.00 96.50 84 LEU A C 1
ATOM 602 O O . LEU A 1 84 ? -12.015 11.462 4.347 1.00 96.50 84 LEU A O 1
ATOM 606 N N . MET A 1 85 ? -11.982 9.363 3.536 1.00 97.62 85 MET A N 1
ATOM 607 C CA . MET A 1 85 ? -12.858 9.602 2.382 1.00 97.62 85 MET A CA 1
ATOM 608 C C . MET A 1 85 ? -14.352 9.665 2.754 1.00 97.62 85 MET A C 1
ATOM 610 O O . MET A 1 85 ? -15.179 10.053 1.940 1.00 97.62 85 MET A O 1
ATOM 614 N N . GLY A 1 86 ? -14.731 9.299 3.986 1.00 97.81 86 GLY A N 1
ATOM 615 C CA . GLY A 1 86 ? -16.123 9.335 4.456 1.00 97.81 86 GLY A CA 1
ATOM 616 C C . GLY A 1 86 ? -16.964 8.091 4.129 1.00 97.81 86 GLY A C 1
ATOM 617 O O . GLY A 1 86 ? -18.164 8.069 4.400 1.00 97.81 86 GLY A O 1
ATOM 618 N N . PHE A 1 87 ? -16.348 7.018 3.630 1.00 97.81 87 PHE A N 1
ATOM 619 C CA . PHE A 1 87 ? -17.000 5.799 3.137 1.00 97.81 87 PHE A CA 1
ATOM 620 C C . PHE A 1 87 ? -16.689 4.538 3.965 1.00 97.81 87 PHE A C 1
ATOM 622 O O . PHE A 1 87 ? -16.673 3.433 3.435 1.00 97.81 87 PHE A O 1
ATOM 629 N N . HIS A 1 88 ? -16.449 4.669 5.273 1.00 96.25 88 HIS A N 1
ATOM 630 C CA . HIS A 1 88 ? -16.036 3.555 6.152 1.00 96.25 88 HIS A CA 1
ATOM 631 C C . HIS A 1 88 ? -17.115 2.501 6.506 1.00 96.25 88 HIS A C 1
ATOM 633 O O . HIS A 1 88 ? -16.822 1.555 7.236 1.00 96.25 88 HIS A O 1
ATOM 639 N N . GLU A 1 89 ? -18.371 2.663 6.068 1.00 97.75 89 GLU A N 1
ATOM 640 C CA . GLU A 1 89 ? -19.470 1.690 6.272 1.00 97.75 89 GLU A CA 1
ATOM 641 C C . GLU A 1 89 ? -19.660 1.183 7.726 1.00 97.75 89 GLU A C 1
ATOM 643 O O . GLU A 1 89 ? -20.085 0.046 7.962 1.00 97.75 89 GLU A O 1
ATOM 648 N N . SER A 1 90 ? -19.320 2.008 8.725 1.00 97.31 90 SER A N 1
ATOM 649 C CA . SER A 1 90 ? -19.329 1.625 10.148 1.00 97.31 90 SER A CA 1
ATOM 650 C C . SER A 1 90 ? -18.502 0.365 10.451 1.00 97.31 90 SER A C 1
ATOM 652 O O . SER A 1 90 ? -18.850 -0.430 11.330 1.00 97.31 90 SER A O 1
ATOM 654 N N . LYS A 1 91 ? -17.410 0.151 9.712 1.00 98.25 91 LYS A N 1
ATOM 655 C CA . LYS A 1 91 ? -16.460 -0.944 9.929 1.00 98.25 91 LYS A CA 1
ATOM 656 C C . LYS A 1 91 ? -15.184 -0.437 10.595 1.00 98.25 91 LYS A C 1
ATOM 658 O O . LYS A 1 91 ? -14.824 0.731 10.483 1.00 98.25 91 LYS A O 1
ATOM 663 N N . SER A 1 92 ? -14.488 -1.333 11.294 1.00 97.06 92 SER A N 1
ATOM 664 C CA . SER A 1 92 ? -13.159 -1.046 11.844 1.00 97.06 92 SER A CA 1
ATOM 665 C C . SER A 1 92 ? -12.131 -0.865 10.729 1.00 97.06 92 SER A C 1
ATOM 667 O O . SER A 1 92 ? -12.223 -1.553 9.709 1.00 97.06 92 SER A O 1
ATOM 669 N N . LEU A 1 93 ? -11.101 -0.051 10.971 1.00 97.50 93 LEU A N 1
ATOM 670 C CA . LEU A 1 93 ? -10.046 0.224 9.992 1.00 97.50 93 LEU A CA 1
ATOM 671 C C . LEU A 1 93 ? -9.358 -1.061 9.519 1.00 97.50 93 LEU A C 1
ATOM 673 O O . LEU A 1 93 ? -9.282 -1.318 8.323 1.00 97.50 93 LEU A O 1
ATOM 677 N N . LEU A 1 94 ? -8.966 -1.924 10.462 1.00 97.50 94 LEU A N 1
ATOM 678 C CA . LEU A 1 94 ? -8.305 -3.192 10.148 1.00 97.50 94 LEU A CA 1
ATOM 679 C C . LEU A 1 94 ? -9.174 -4.136 9.302 1.00 97.50 94 LEU A C 1
ATOM 681 O O . LEU A 1 94 ? -8.645 -4.898 8.499 1.00 97.50 94 LEU A O 1
ATOM 685 N N . TYR A 1 95 ? -10.502 -4.101 9.457 1.00 98.31 95 TYR A N 1
ATOM 686 C CA . TYR A 1 95 ? -11.402 -4.925 8.641 1.00 98.31 95 TYR A CA 1
ATOM 687 C C . TYR A 1 95 ? -11.411 -4.457 7.184 1.00 98.31 95 TYR A C 1
ATOM 689 O O . TYR A 1 95 ? -11.321 -5.287 6.282 1.00 98.31 95 TYR A O 1
ATOM 697 N N . LEU A 1 96 ? -11.514 -3.145 6.957 1.00 98.44 96 LEU A N 1
ATOM 698 C CA . LEU A 1 96 ? -11.505 -2.583 5.606 1.00 98.44 96 LEU A CA 1
ATOM 699 C C . LEU A 1 96 ? -10.155 -2.817 4.934 1.00 98.44 96 LEU A C 1
ATOM 701 O O . LEU A 1 96 ? -10.115 -3.339 3.825 1.00 98.44 96 LEU A O 1
ATOM 705 N N . GLU A 1 97 ? -9.067 -2.602 5.663 1.00 98.44 97 GLU A N 1
ATOM 706 C CA . GLU A 1 97 ? -7.725 -2.892 5.166 1.00 98.44 97 GLU A CA 1
ATOM 707 C C . GLU A 1 97 ? -7.515 -4.391 4.885 1.00 98.44 97 GLU A C 1
ATOM 709 O O . GLU A 1 97 ? -6.902 -4.770 3.890 1.00 98.44 97 GLU A O 1
ATOM 714 N N . SER A 1 98 ? -8.107 -5.284 5.683 1.00 98.44 98 SER A N 1
ATOM 715 C CA . SER A 1 98 ? -8.082 -6.723 5.379 1.00 98.44 98 SER A CA 1
ATOM 716 C C . SER A 1 98 ? -8.780 -7.045 4.052 1.00 98.44 98 SER A C 1
ATOM 718 O O . SER A 1 98 ? -8.341 -7.946 3.336 1.00 98.44 98 SER A O 1
ATOM 720 N N . ARG A 1 99 ? -9.849 -6.317 3.686 1.00 98.56 99 ARG A N 1
ATOM 721 C CA . ARG A 1 99 ? -10.493 -6.459 2.365 1.00 98.56 99 ARG A CA 1
ATOM 722 C C . ARG A 1 99 ? -9.554 -6.003 1.255 1.00 98.56 99 ARG A C 1
ATOM 724 O O . ARG A 1 99 ? -9.441 -6.721 0.262 1.00 98.56 99 ARG A O 1
ATOM 731 N N . CYS A 1 100 ? -8.868 -4.875 1.441 1.00 98.50 100 CYS A N 1
ATOM 732 C CA . CYS A 1 100 ? -7.858 -4.376 0.508 1.00 98.50 100 CYS A CA 1
ATOM 733 C C . CYS A 1 100 ? -6.794 -5.441 0.242 1.00 98.50 100 CYS A C 1
ATOM 735 O O . CYS A 1 100 ? -6.581 -5.825 -0.903 1.00 98.50 100 CYS A O 1
ATOM 737 N N . LEU A 1 101 ? -6.188 -5.994 1.291 1.00 98.50 101 LEU A N 1
ATOM 738 C CA . LEU A 1 101 ? -5.117 -6.986 1.162 1.00 98.50 101 LEU A CA 1
ATOM 739 C C . LEU A 1 101 ? -5.583 -8.287 0.495 1.00 98.50 101 LEU A C 1
ATOM 741 O O . LEU A 1 101 ? -4.895 -8.823 -0.377 1.00 98.50 101 LEU A O 1
ATOM 745 N N . CYS A 1 102 ? -6.774 -8.776 0.848 1.00 98.56 102 CYS A N 1
ATOM 746 C CA . CYS A 1 102 ? -7.382 -9.922 0.171 1.00 98.56 102 CYS A CA 1
ATOM 747 C C . CYS A 1 102 ? -7.608 -9.646 -1.321 1.00 98.56 102 CYS A C 1
ATOM 749 O O . CYS A 1 102 ? -7.353 -10.524 -2.147 1.00 98.56 102 CYS A O 1
ATOM 751 N N . LEU A 1 103 ? -8.053 -8.437 -1.678 1.00 98.50 103 LEU A N 1
ATOM 752 C CA . LEU A 1 103 ? -8.231 -8.041 -3.071 1.00 98.50 103 LEU A CA 1
ATOM 753 C C . LEU A 1 103 ? -6.894 -7.978 -3.813 1.00 98.50 103 LEU A C 1
ATOM 755 O O . LEU A 1 103 ? -6.793 -8.536 -4.900 1.00 98.50 103 LEU A O 1
ATOM 759 N N . GLN A 1 104 ? -5.862 -7.369 -3.228 1.00 98.38 104 GLN A N 1
ATOM 760 C CA . GLN A 1 104 ? -4.527 -7.300 -3.834 1.00 98.38 104 GLN A CA 1
ATOM 761 C C . GLN A 1 104 ? -3.972 -8.691 -4.140 1.00 98.38 104 GLN A C 1
ATOM 763 O O . GLN A 1 104 ? -3.475 -8.945 -5.240 1.00 98.38 104 GLN A O 1
ATOM 768 N N . ARG A 1 105 ? -4.135 -9.632 -3.201 1.00 97.88 105 ARG A N 1
ATOM 769 C CA . ARG A 1 105 ? -3.781 -11.034 -3.438 1.00 97.88 105 ARG A CA 1
ATOM 770 C C . ARG A 1 105 ? -4.620 -11.649 -4.559 1.00 97.88 105 ARG A C 1
ATOM 772 O O . ARG A 1 105 ? -4.073 -12.361 -5.396 1.00 97.88 105 ARG A O 1
ATOM 779 N N . ALA A 1 106 ? -5.925 -11.377 -4.594 1.00 97.94 106 ALA A N 1
ATOM 780 C CA . ALA A 1 106 ? -6.838 -11.922 -5.599 1.00 97.94 106 ALA A CA 1
ATOM 781 C C . ALA A 1 106 ? -6.552 -11.416 -7.023 1.00 97.94 106 ALA A C 1
ATOM 783 O O . ALA A 1 106 ? -6.678 -12.187 -7.972 1.00 97.94 106 ALA A O 1
ATOM 784 N N . ILE A 1 107 ? -6.129 -10.159 -7.184 1.00 97.56 107 ILE A N 1
ATOM 785 C CA . ILE A 1 107 ? -5.765 -9.589 -8.494 1.00 97.56 107 ILE A CA 1
ATOM 786 C C . ILE A 1 107 ? -4.346 -9.967 -8.945 1.00 97.56 107 ILE A C 1
ATOM 788 O O . ILE A 1 107 ? -3.903 -9.529 -10.005 1.00 97.56 107 ILE A O 1
ATOM 792 N N . GLY A 1 108 ? -3.628 -10.773 -8.157 1.00 96.38 108 GLY A N 1
ATOM 793 C CA . GLY A 1 108 ? -2.284 -11.240 -8.489 1.00 96.38 108 GLY A CA 1
ATOM 794 C C . GLY A 1 108 ? -1.191 -10.188 -8.305 1.00 96.38 108 GLY A C 1
ATOM 795 O O . GLY A 1 108 ? -0.126 -10.317 -8.911 1.00 96.38 108 GLY A O 1
ATOM 796 N N . ALA A 1 109 ? -1.421 -9.157 -7.484 1.00 96.56 109 ALA A N 1
ATOM 797 C CA . ALA A 1 109 ? -0.360 -8.232 -7.112 1.00 96.56 109 ALA A CA 1
ATOM 798 C C . ALA A 1 109 ? 0.716 -8.984 -6.310 1.00 96.56 109 ALA A C 1
ATOM 800 O O . ALA A 1 109 ? 0.417 -9.760 -5.404 1.00 96.56 109 ALA A O 1
ATOM 801 N N . GLN A 1 110 ? 1.986 -8.750 -6.640 1.00 94.25 110 GLN A N 1
ATOM 802 C CA . GLN A 1 110 ? 3.117 -9.388 -5.951 1.00 94.25 110 GLN A CA 1
ATOM 803 C C . GLN A 1 110 ? 3.391 -8.788 -4.560 1.00 94.25 110 GLN A C 1
ATOM 805 O O . GLN A 1 110 ? 4.089 -9.387 -3.743 1.00 94.25 110 GLN A O 1
ATOM 810 N N . GLY A 1 111 ? 2.855 -7.597 -4.292 1.00 94.69 111 GLY A N 1
ATOM 811 C CA . GLY A 1 111 ? 3.088 -6.868 -3.058 1.00 94.69 111 GLY A CA 1
ATOM 812 C C . GLY A 1 111 ? 2.059 -5.782 -2.792 1.00 94.69 111 GLY A C 1
ATOM 813 O O . GLY A 1 111 ? 1.258 -5.446 -3.665 1.00 94.69 111 GLY A O 1
ATOM 814 N N . THR A 1 112 ? 2.169 -5.214 -1.597 1.00 96.69 112 THR A N 1
ATOM 815 C CA . THR A 1 112 ? 1.407 -4.088 -1.070 1.00 96.69 112 THR A CA 1
ATOM 816 C C . THR A 1 112 ? 2.354 -3.056 -0.461 1.00 96.69 112 THR A C 1
ATOM 818 O O . THR A 1 112 ? 3.376 -3.392 0.146 1.00 96.69 112 THR A O 1
ATOM 821 N N . GLN A 1 113 ? 1.981 -1.793 -0.559 1.00 96.06 113 GLN A N 1
ATOM 822 C CA . GLN A 1 113 ? 2.359 -0.754 0.384 1.00 96.06 113 GLN A CA 1
ATOM 823 C C . GLN A 1 113 ? 1.165 -0.548 1.321 1.00 96.06 113 GLN A C 1
ATOM 825 O O . GLN A 1 113 ? 0.073 -0.240 0.856 1.00 96.06 113 GLN A O 1
ATOM 830 N N . ASN A 1 114 ? 1.346 -0.800 2.615 1.00 94.25 114 ASN A N 1
ATOM 831 C CA . ASN A 1 114 ? 0.333 -0.567 3.648 1.00 94.25 114 ASN A CA 1
ATOM 832 C C . ASN A 1 114 ? 1.000 -0.182 4.975 1.00 94.25 114 ASN A C 1
ATOM 834 O O . ASN A 1 114 ? 2.185 0.110 5.003 1.00 94.25 114 ASN A O 1
ATOM 838 N N . GLY A 1 115 ? 0.265 -0.102 6.078 1.00 92.19 115 GLY A N 1
ATOM 839 C CA . GLY A 1 115 ? 0.713 0.478 7.351 1.00 92.19 115 GLY A CA 1
ATOM 840 C C . GLY A 1 115 ? 0.145 1.879 7.596 1.00 92.19 115 GLY A C 1
ATOM 841 O O . GLY A 1 115 ? 0.782 2.716 8.249 1.00 92.19 115 GLY A O 1
ATOM 842 N N . GLY A 1 116 ? -1.047 2.138 7.060 1.00 80.44 116 GLY A N 1
ATOM 843 C CA . GLY A 1 116 ? -1.798 3.386 7.170 1.00 80.44 116 GLY A CA 1
ATOM 844 C C . GLY A 1 116 ? -1.434 4.448 6.139 1.00 80.44 116 GLY A C 1
ATOM 845 O O . GLY A 1 116 ? -2.316 5.208 5.773 1.00 80.44 116 GLY A O 1
ATOM 846 N N . ILE A 1 117 ? -0.186 4.511 5.659 1.00 91.75 117 ILE A N 1
ATOM 847 C CA . ILE A 1 117 ? 0.286 5.495 4.659 1.00 91.75 117 ILE A CA 1
ATOM 848 C C . ILE A 1 117 ? -0.222 6.904 5.016 1.00 91.75 117 ILE A C 1
ATOM 850 O O . ILE A 1 117 ? -0.034 7.351 6.152 1.00 91.75 117 ILE A O 1
ATOM 854 N N . ASP A 1 118 ? -0.950 7.569 4.124 1.00 90.88 118 ASP A N 1
ATOM 855 C CA . ASP A 1 118 ? -1.514 8.903 4.343 1.00 90.88 118 ASP A CA 1
ATOM 856 C C . ASP A 1 118 ? -2.623 8.924 5.412 1.00 90.88 118 ASP A C 1
ATOM 858 O O . ASP A 1 118 ? -2.856 9.946 6.060 1.00 90.88 118 ASP A O 1
ATOM 862 N N . GLY A 1 119 ? -3.258 7.781 5.682 1.00 94.31 119 GLY A N 1
ATOM 863 C CA . GLY A 1 119 ? -4.210 7.567 6.775 1.00 94.31 119 GLY A CA 1
ATOM 864 C C . GLY A 1 119 ? -3.561 7.338 8.147 1.00 94.31 119 GLY A C 1
ATOM 865 O O . GLY A 1 119 ? -4.251 7.376 9.171 1.00 94.31 119 GLY A O 1
ATOM 866 N N . ALA A 1 120 ? -2.236 7.159 8.232 1.00 94.56 120 ALA A N 1
ATOM 867 C CA . ALA A 1 120 ? -1.545 6.872 9.492 1.00 94.56 120 ALA A CA 1
ATOM 868 C C . ALA A 1 120 ? -1.774 7.911 10.615 1.00 94.56 120 ALA A C 1
ATOM 870 O O . ALA A 1 120 ? -1.888 7.486 11.775 1.00 94.56 120 ALA A O 1
ATOM 871 N N . PRO A 1 121 ? -1.856 9.236 10.354 1.00 94.94 121 PRO A N 1
ATOM 872 C CA . PRO A 1 121 ? -2.212 10.220 11.379 1.00 94.94 121 PRO A CA 1
ATOM 873 C C . PRO A 1 121 ? -3.620 9.994 11.941 1.00 94.94 121 PRO A C 1
ATOM 875 O O . PRO A 1 121 ? -3.811 10.047 13.158 1.00 94.94 121 PRO A O 1
ATOM 878 N N . LEU A 1 122 ? -4.587 9.678 11.072 1.00 95.69 122 LEU A N 1
ATOM 879 C CA . LEU A 1 122 ? -5.972 9.418 11.460 1.00 95.69 122 LEU A CA 1
ATOM 880 C C . LEU A 1 122 ? -6.081 8.119 12.262 1.00 95.69 122 LEU A C 1
ATOM 882 O O . LEU A 1 122 ? -6.633 8.133 13.361 1.00 95.69 122 LEU A O 1
ATOM 886 N N . ALA A 1 123 ? -5.461 7.032 11.802 1.00 95.56 123 ALA A N 1
ATOM 887 C CA . ALA A 1 123 ? -5.384 5.792 12.573 1.00 95.56 123 ALA A CA 1
ATOM 888 C C . ALA A 1 123 ? -4.737 6.029 13.952 1.00 95.56 123 ALA A C 1
ATOM 890 O O . ALA A 1 123 ? -5.259 5.603 14.979 1.00 95.56 123 ALA A O 1
ATOM 891 N N . SER A 1 124 ? -3.646 6.800 14.013 1.00 94.94 124 SER A N 1
ATOM 892 C CA . SER A 1 124 ? -2.933 7.113 15.264 1.00 94.94 124 SER A CA 1
ATOM 893 C C . SER A 1 124 ? -3.715 7.994 16.249 1.00 94.94 124 SER A C 1
ATOM 895 O O . SER A 1 124 ? -3.283 8.144 17.400 1.00 94.94 124 SER A O 1
ATOM 897 N N . SER A 1 125 ? -4.833 8.583 15.816 1.00 94.62 125 SER A N 1
ATOM 898 C CA . SER A 1 125 ? -5.729 9.379 16.662 1.00 94.62 125 SER A CA 1
ATOM 899 C C . SER A 1 125 ? -6.725 8.529 17.462 1.00 94.62 125 SER A C 1
ATOM 901 O O . SER A 1 125 ? -7.313 9.022 18.425 1.00 94.62 125 SER A O 1
ATOM 903 N N . ILE A 1 126 ? -6.877 7.246 17.114 1.00 93.69 126 ILE A N 1
ATOM 904 C CA . ILE A 1 126 ? -7.860 6.333 17.705 1.00 93.69 126 ILE A CA 1
ATOM 905 C C . ILE A 1 126 ? -7.146 5.331 18.635 1.00 93.69 126 ILE A C 1
ATOM 907 O O . ILE A 1 126 ? -6.029 4.887 18.334 1.00 93.69 126 ILE A O 1
ATOM 911 N N . PRO A 1 127 ? -7.747 4.941 19.778 1.00 94.56 127 PRO A N 1
ATOM 912 C CA . PRO A 1 127 ? -7.185 3.912 20.648 1.00 94.56 127 PRO A CA 1
ATOM 913 C C . PRO A 1 127 ? -6.872 2.617 19.893 1.00 94.56 127 PRO A C 1
ATOM 915 O O . PRO A 1 127 ? -7.716 2.066 19.198 1.00 94.56 127 PRO A O 1
ATOM 918 N N . GLY A 1 128 ? -5.646 2.117 20.048 1.00 93.12 128 GLY A N 1
ATOM 919 C CA . GLY A 1 128 ? -5.199 0.897 19.375 1.00 93.12 128 GLY A CA 1
ATOM 920 C C . GLY A 1 128 ? -4.813 1.068 17.903 1.00 93.12 128 GLY A C 1
ATOM 921 O O . GLY A 1 128 ? -4.255 0.128 17.346 1.00 93.12 128 GLY A O 1
ATOM 922 N N . GLY A 1 129 ? -4.990 2.242 17.290 1.00 93.88 129 GLY A N 1
ATOM 923 C CA . GLY A 1 129 ? -4.752 2.415 15.855 1.00 93.88 129 GLY A CA 1
ATOM 924 C C . GLY A 1 129 ? -3.312 2.147 15.415 1.00 93.88 129 GLY A C 1
ATOM 925 O O . GLY A 1 129 ? -3.103 1.464 14.425 1.00 93.88 129 GLY A O 1
ATOM 926 N N . VAL A 1 130 ? -2.295 2.540 16.195 1.00 93.31 130 VAL A N 1
ATOM 927 C CA . VAL A 1 130 ? -0.887 2.190 15.882 1.00 93.31 130 VAL A CA 1
ATOM 928 C C . VAL A 1 130 ? -0.664 0.670 15.881 1.00 93.31 130 VAL A C 1
ATOM 930 O O . VAL A 1 130 ? 0.117 0.159 15.086 1.00 93.31 130 VAL A O 1
ATOM 933 N N . ARG A 1 131 ? -1.377 -0.070 16.740 1.00 92.50 131 ARG A N 1
ATOM 934 C CA . ARG A 1 131 ? -1.340 -1.538 16.743 1.00 92.50 131 ARG A CA 1
ATOM 935 C C . ARG A 1 131 ? -2.053 -2.107 15.514 1.00 92.50 131 ARG A C 1
ATOM 937 O O . ARG A 1 131 ? -1.594 -3.112 14.988 1.00 92.50 131 ARG A O 1
ATOM 944 N N . GLU A 1 132 ? -3.135 -1.482 15.053 1.00 93.88 132 GLU A N 1
ATOM 945 C CA . GLU A 1 132 ? -3.807 -1.864 13.802 1.00 93.88 132 GLU A CA 1
ATOM 946 C C . GLU A 1 132 ? -2.900 -1.650 12.584 1.00 93.88 132 GLU A C 1
ATOM 948 O O . GLU A 1 132 ? -2.772 -2.576 11.788 1.00 93.88 132 GLU A O 1
ATOM 953 N N . LEU A 1 133 ? -2.150 -0.538 12.528 1.00 93.75 133 LEU A N 1
ATOM 954 C CA . LEU A 1 133 ? -1.138 -0.303 11.482 1.00 93.75 133 LEU A CA 1
ATOM 955 C C . LEU A 1 133 ? -0.064 -1.401 11.441 1.00 93.75 133 LEU A C 1
ATOM 957 O O . LEU A 1 133 ? 0.502 -1.711 10.398 1.00 93.75 133 LEU A O 1
ATOM 961 N N . MET A 1 134 ? 0.264 -2.002 12.585 1.00 92.25 134 MET A N 1
ATOM 962 C CA . MET A 1 134 ? 1.171 -3.151 12.628 1.00 92.25 134 MET A CA 1
ATOM 963 C C . MET A 1 134 ? 0.471 -4.456 12.233 1.00 92.25 134 MET A C 1
ATOM 965 O O . MET A 1 134 ? 1.094 -5.330 11.633 1.00 92.25 134 MET A O 1
ATOM 969 N N . ALA A 1 135 ? -0.808 -4.603 12.576 1.00 94.62 135 ALA A N 1
ATOM 970 C CA . ALA A 1 135 ? -1.593 -5.788 12.263 1.00 94.62 135 ALA A CA 1
ATOM 971 C C . ALA A 1 135 ? -1.853 -5.923 10.757 1.00 94.62 135 ALA A C 1
ATOM 973 O O . ALA A 1 135 ? -1.720 -7.026 10.235 1.00 94.62 135 ALA A O 1
ATOM 974 N N . GLU A 1 136 ? -2.141 -4.837 10.037 1.00 95.81 136 GLU A N 1
ATOM 975 C CA . GLU A 1 136 ? -2.311 -4.891 8.575 1.00 95.81 136 GLU A CA 1
ATOM 976 C C . GLU A 1 136 ? -1.030 -5.325 7.850 1.00 95.81 136 GLU A C 1
ATOM 978 O O . GLU A 1 136 ? -1.077 -6.149 6.938 1.00 95.81 136 GLU A O 1
ATOM 983 N N . ASN A 1 137 ? 0.132 -4.863 8.319 1.00 94.75 137 ASN A N 1
ATOM 984 C CA . ASN A 1 137 ? 1.430 -5.307 7.813 1.00 94.75 137 ASN A CA 1
ATOM 985 C C . ASN A 1 137 ? 1.633 -6.819 8.032 1.00 94.75 137 ASN A C 1
ATOM 987 O O . ASN A 1 137 ? 2.144 -7.525 7.164 1.00 94.75 137 ASN A O 1
ATOM 991 N N . LEU A 1 138 ? 1.207 -7.346 9.186 1.00 93.69 138 LEU A N 1
ATOM 992 C CA . LEU A 1 138 ? 1.269 -8.782 9.467 1.00 93.69 138 LEU A CA 1
ATOM 993 C C . LEU A 1 138 ? 0.332 -9.586 8.554 1.00 93.69 138 LEU A C 1
ATOM 995 O O . LEU A 1 138 ? 0.728 -10.645 8.070 1.00 93.69 138 LEU A O 1
ATOM 999 N N . ILE A 1 139 ? -0.878 -9.083 8.292 1.00 96.25 139 ILE A N 1
ATOM 1000 C CA . ILE A 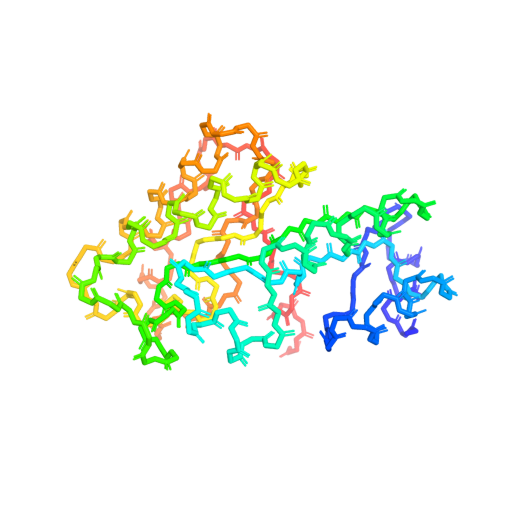1 139 ? -1.833 -9.718 7.372 1.00 96.25 139 ILE A CA 1
ATOM 1001 C C . ILE A 1 139 ? -1.253 -9.777 5.957 1.00 96.25 139 ILE A C 1
ATOM 1003 O O . ILE A 1 139 ? -1.332 -10.827 5.325 1.00 96.25 139 ILE A O 1
ATOM 1007 N N . ALA A 1 140 ? -0.617 -8.703 5.481 1.00 95.50 140 ALA A N 1
ATOM 1008 C CA . ALA A 1 140 ? 0.038 -8.681 4.173 1.00 95.50 140 ALA A CA 1
ATOM 1009 C C . ALA A 1 140 ? 1.090 -9.794 4.041 1.00 95.50 140 ALA A C 1
ATOM 1011 O O . ALA A 1 140 ? 1.084 -10.556 3.075 1.00 95.50 140 ALA A O 1
ATOM 1012 N N . VAL A 1 141 ? 1.940 -9.949 5.060 1.00 92.69 141 VAL A N 1
ATOM 1013 C CA . VAL A 1 141 ? 2.952 -11.015 5.100 1.00 92.69 141 VAL A CA 1
ATOM 1014 C C . VAL A 1 141 ? 2.307 -12.404 5.178 1.00 92.69 141 VAL A C 1
ATOM 1016 O O . VAL A 1 141 ? 2.775 -13.330 4.520 1.00 92.69 141 VAL A O 1
ATOM 1019 N N . TRP A 1 142 ? 1.222 -12.577 5.940 1.00 94.25 142 TRP A N 1
ATOM 1020 C CA . TRP A 1 142 ? 0.476 -13.845 5.996 1.00 94.25 142 TRP A CA 1
ATOM 1021 C C . TRP A 1 142 ? -0.216 -14.208 4.681 1.00 94.25 142 TRP A C 1
ATOM 1023 O O . TRP A 1 142 ? -0.400 -15.392 4.404 1.00 94.25 142 TRP A O 1
ATOM 1033 N N . LEU A 1 143 ? -0.567 -13.214 3.868 1.00 95.88 143 LEU A N 1
ATOM 1034 C CA . LEU A 1 143 ? -1.091 -13.395 2.515 1.00 95.88 143 LEU A CA 1
ATOM 1035 C C . LEU A 1 143 ? 0.010 -13.565 1.458 1.00 95.88 143 LEU A C 1
ATOM 1037 O O . LEU A 1 143 ? -0.310 -13.628 0.270 1.00 95.88 143 LEU A O 1
ATOM 1041 N N . ASP A 1 144 ? 1.276 -13.680 1.877 1.00 95.38 144 ASP A N 1
ATOM 1042 C CA . ASP A 1 144 ? 2.425 -13.869 0.987 1.00 95.38 144 ASP A CA 1
ATOM 1043 C C . ASP A 1 144 ? 2.558 -12.720 -0.034 1.00 95.38 144 ASP A C 1
ATOM 1045 O O . ASP A 1 144 ? 2.791 -12.926 -1.225 1.00 95.38 144 ASP A O 1
ATOM 1049 N N . LEU A 1 145 ? 2.353 -11.486 0.439 1.00 93.81 145 LEU A N 1
ATOM 1050 C CA . LEU A 1 145 ? 2.598 -10.254 -0.312 1.00 93.81 145 LEU A CA 1
ATOM 1051 C C . LEU A 1 145 ? 3.925 -9.628 0.138 1.00 93.81 145 LEU A C 1
ATOM 1053 O O . LEU A 1 145 ? 4.201 -9.521 1.337 1.00 93.81 145 LEU A O 1
ATOM 1057 N N . GLU A 1 146 ? 4.740 -9.150 -0.810 1.00 94.69 146 GLU A N 1
ATOM 1058 C CA . GLU A 1 146 ? 5.816 -8.200 -0.489 1.00 94.69 146 GLU A CA 1
ATOM 1059 C C . GLU A 1 146 ? 5.194 -6.995 0.235 1.00 94.69 146 GLU A C 1
ATOM 1061 O O . GLU A 1 146 ? 4.246 -6.412 -0.270 1.00 94.69 146 GLU A O 1
ATOM 1066 N N . CYS A 1 147 ? 5.708 -6.611 1.403 1.00 92.19 147 CYS A N 1
ATOM 1067 C CA . CYS A 1 147 ? 5.083 -5.580 2.233 1.00 92.19 147 CYS A CA 1
ATOM 1068 C C . CYS A 1 147 ? 6.032 -4.393 2.449 1.00 92.19 147 CYS A C 1
ATOM 1070 O O . CYS A 1 147 ? 7.075 -4.533 3.096 1.00 92.19 147 CYS A O 1
ATOM 1072 N N . ALA A 1 148 ? 5.668 -3.234 1.896 1.00 91.75 148 ALA A N 1
ATOM 1073 C CA . ALA A 1 148 ? 6.267 -1.937 2.201 1.00 91.75 148 ALA A CA 1
ATOM 1074 C C . ALA A 1 148 ? 5.456 -1.266 3.325 1.00 91.75 148 ALA A C 1
ATOM 1076 O O . ALA A 1 148 ? 4.331 -0.830 3.110 1.00 91.75 148 ALA A O 1
ATOM 1077 N N . THR A 1 149 ? 6.023 -1.210 4.535 1.00 88.44 149 THR A N 1
ATOM 1078 C CA . THR A 1 149 ? 5.256 -1.166 5.800 1.00 88.44 149 THR A CA 1
ATOM 1079 C C . THR A 1 149 ? 4.796 0.214 6.308 1.00 88.44 149 THR A C 1
ATOM 1081 O O . THR A 1 149 ? 4.552 0.385 7.508 1.00 88.44 149 THR A O 1
ATOM 1084 N N . GLY A 1 150 ? 4.699 1.222 5.435 1.00 84.75 150 GLY A N 1
ATOM 1085 C CA . GLY A 1 150 ? 3.946 2.454 5.735 1.00 84.75 150 GLY A CA 1
ATOM 1086 C C . GLY A 1 150 ? 4.516 3.340 6.837 1.00 84.75 150 GLY A C 1
ATOM 1087 O O . GLY A 1 150 ? 3.800 4.004 7.594 1.00 84.75 150 GLY A O 1
ATOM 1088 N N . ASN A 1 151 ? 5.841 3.337 6.956 1.00 88.19 151 ASN A N 1
ATOM 1089 C CA . ASN A 1 151 ? 6.592 4.249 7.818 1.00 88.19 151 ASN A CA 1
ATOM 1090 C C . ASN A 1 151 ? 6.982 5.550 7.098 1.00 88.19 151 ASN A C 1
ATOM 1092 O O . ASN A 1 151 ? 7.932 6.198 7.517 1.00 88.19 151 ASN A O 1
ATOM 1096 N N . ASP A 1 152 ? 6.277 5.902 6.028 1.00 84.25 152 ASP A N 1
ATOM 1097 C CA . ASP A 1 152 ? 6.515 6.984 5.065 1.00 84.25 152 ASP A CA 1
ATOM 1098 C C . ASP A 1 152 ? 5.770 8.292 5.381 1.00 84.25 152 ASP A C 1
ATOM 1100 O O . ASP A 1 152 ? 6.250 9.366 5.014 1.00 84.25 152 ASP A O 1
ATOM 1104 N N . ALA A 1 153 ? 4.661 8.225 6.123 1.00 86.69 153 ALA A N 1
ATOM 1105 C CA . ALA A 1 153 ? 3.921 9.396 6.592 1.00 86.69 153 ALA A CA 1
ATOM 1106 C C . ALA A 1 153 ? 4.191 9.732 8.069 1.00 86.69 153 ALA A C 1
ATOM 1108 O O . ALA A 1 153 ? 4.244 8.867 8.956 1.00 86.69 153 ALA A O 1
ATOM 1109 N N . ARG A 1 154 ? 4.301 11.032 8.367 1.00 86.50 154 ARG A N 1
ATOM 1110 C CA . ARG A 1 154 ? 4.469 11.528 9.738 1.00 86.50 154 ARG A CA 1
ATOM 1111 C C . ARG A 1 154 ? 3.136 11.471 10.484 1.00 86.50 154 ARG A C 1
ATOM 1113 O O . ARG A 1 154 ? 2.230 12.240 10.202 1.00 86.50 154 ARG A O 1
ATOM 1120 N N . HIS A 1 155 ? 3.036 10.590 11.478 1.00 91.62 155 HIS A N 1
ATOM 1121 C CA . HIS A 1 155 ? 1.806 10.388 12.260 1.00 91.62 155 HIS A CA 1
ATOM 1122 C C . HIS A 1 155 ? 1.797 11.106 13.626 1.00 91.62 155 HIS A C 1
ATOM 1124 O O . HIS A 1 155 ? 0.793 11.092 14.339 1.00 91.62 155 HIS A O 1
ATOM 1130 N N . SER A 1 156 ? 2.925 11.694 14.037 1.00 92.81 156 SER A N 1
ATOM 1131 C CA . SER A 1 156 ? 3.053 12.429 15.296 1.00 92.81 156 SER A CA 1
ATOM 1132 C C . SER A 1 156 ? 4.190 13.449 15.240 1.00 92.81 156 SER A C 1
ATOM 1134 O O . SER A 1 156 ? 5.207 13.222 14.586 1.00 92.81 156 SER A O 1
ATOM 1136 N N . GLU A 1 157 ? 4.041 14.540 15.993 1.00 94.69 157 GLU A N 1
ATOM 1137 C CA . GLU A 1 157 ? 5.117 15.503 16.257 1.00 94.69 157 GLU A CA 1
ATOM 1138 C C . GLU A 1 157 ? 6.093 15.029 17.345 1.00 94.69 157 GLU A C 1
ATOM 1140 O O . GLU A 1 157 ? 7.172 15.591 17.496 1.00 94.69 157 GLU A O 1
ATOM 1145 N N . SER A 1 158 ? 5.735 13.996 18.115 1.00 94.44 158 SER A N 1
ATOM 1146 C CA . SER A 1 158 ? 6.607 13.444 19.150 1.00 94.44 158 SER A CA 1
ATOM 1147 C C . SER A 1 158 ? 7.560 12.414 18.557 1.00 94.44 158 SER A C 1
ATOM 1149 O O . SER A 1 158 ? 7.122 11.339 18.140 1.00 94.44 158 SER A O 1
ATOM 1151 N N . ASP A 1 159 ? 8.862 12.687 18.632 1.00 92.88 159 ASP A N 1
ATOM 1152 C CA . ASP A 1 159 ? 9.909 11.744 18.218 1.00 92.88 159 ASP A CA 1
ATOM 1153 C C . ASP A 1 159 ? 9.779 10.389 18.923 1.00 92.88 159 ASP A C 1
ATOM 1155 O O . ASP A 1 159 ? 9.980 9.344 18.311 1.00 92.88 159 ASP A O 1
ATOM 1159 N N . MET A 1 160 ? 9.357 10.384 20.191 1.00 92.88 160 MET A N 1
ATOM 1160 C CA . MET A 1 160 ? 9.114 9.151 20.942 1.00 92.88 160 MET A CA 1
ATOM 1161 C C . MET A 1 160 ? 7.958 8.333 20.349 1.00 92.88 160 MET A C 1
ATOM 1163 O O . MET A 1 160 ? 8.063 7.111 20.251 1.00 92.88 160 MET A O 1
ATOM 1167 N N . ARG A 1 161 ? 6.862 8.980 19.924 1.00 91.81 161 ARG A N 1
ATOM 1168 C CA . ARG A 1 161 ? 5.729 8.281 19.288 1.00 91.81 161 ARG A CA 1
ATOM 1169 C C . ARG A 1 161 ? 6.092 7.783 17.891 1.00 91.81 161 ARG A C 1
ATOM 1171 O O . ARG A 1 161 ? 5.721 6.661 17.556 1.00 91.81 161 ARG A O 1
ATOM 1178 N N . VAL A 1 162 ? 6.851 8.571 17.128 1.00 90.69 162 VAL A N 1
ATOM 1179 C CA . VAL A 1 162 ? 7.378 8.167 15.814 1.00 90.69 162 VAL A CA 1
ATOM 1180 C C . VAL A 1 162 ? 8.303 6.959 15.956 1.00 90.69 162 VAL A C 1
ATOM 1182 O O . VAL A 1 162 ? 8.108 5.946 15.285 1.00 90.69 162 VAL A O 1
ATOM 1185 N N . ALA A 1 163 ? 9.257 7.009 16.889 1.00 87.44 163 ALA A N 1
ATOM 1186 C CA . ALA A 1 163 ? 10.158 5.896 17.164 1.00 87.44 163 ALA A CA 1
ATOM 1187 C C . ALA A 1 163 ? 9.390 4.636 17.588 1.00 87.44 163 ALA A C 1
ATOM 1189 O O . ALA A 1 163 ? 9.689 3.550 17.099 1.00 87.44 163 ALA A O 1
ATOM 1190 N N . ALA A 1 164 ? 8.369 4.768 18.440 1.00 88.19 164 ALA A N 1
ATOM 1191 C CA . ALA A 1 164 ? 7.560 3.639 18.893 1.00 88.19 164 ALA A CA 1
ATOM 1192 C C . ALA A 1 164 ? 6.793 2.934 17.757 1.00 88.19 164 ALA A C 1
ATOM 1194 O O . ALA A 1 164 ? 6.648 1.715 17.814 1.00 88.19 164 ALA A O 1
ATOM 1195 N N . LYS A 1 165 ? 6.338 3.658 16.720 1.00 87.06 165 LYS A N 1
ATOM 1196 C CA . LYS A 1 165 ? 5.716 3.051 15.525 1.00 87.06 165 LYS A CA 1
ATOM 1197 C C . LYS A 1 165 ? 6.741 2.282 14.682 1.00 87.06 165 LYS A C 1
ATOM 1199 O O . LYS A 1 165 ? 6.451 1.193 14.199 1.00 87.06 165 LYS A O 1
ATOM 1204 N N . VAL A 1 166 ? 7.943 2.835 14.524 1.00 82.12 166 VAL A N 1
ATOM 1205 C CA . VAL A 1 166 ? 8.989 2.300 13.634 1.00 82.12 166 VAL A CA 1
ATOM 1206 C C . VAL A 1 166 ? 9.752 1.117 14.246 1.00 82.12 166 VAL A C 1
ATOM 1208 O O . VAL A 1 166 ? 10.081 0.151 13.557 1.00 82.12 166 VAL A O 1
ATOM 1211 N N . LEU A 1 167 ? 10.068 1.187 15.541 1.00 74.44 167 LEU A N 1
ATOM 1212 C CA . LEU A 1 167 ? 10.959 0.252 16.241 1.00 74.44 167 LEU A CA 1
ATOM 1213 C C . LEU A 1 167 ? 10.603 -1.237 16.094 1.00 74.44 167 LEU A C 1
ATOM 1215 O O . LEU A 1 167 ? 11.529 -2.025 15.886 1.00 74.44 167 LEU A O 1
ATOM 1219 N N . PRO A 1 168 ? 9.325 -1.657 16.170 1.00 67.31 168 PRO A N 1
ATOM 1220 C CA . PRO A 1 168 ? 8.960 -3.068 16.050 1.00 67.31 168 PRO A CA 1
ATOM 1221 C C . PRO A 1 168 ? 9.399 -3.713 14.736 1.00 67.31 168 PRO A C 1
ATOM 1223 O O . PRO A 1 168 ? 9.672 -4.912 14.697 1.00 67.31 168 PRO A O 1
ATOM 1226 N N . PHE A 1 169 ? 9.512 -2.919 13.673 1.00 55.78 169 PHE A N 1
ATOM 1227 C CA . PHE A 1 169 ? 9.959 -3.397 12.377 1.00 55.78 169 PHE A CA 1
ATOM 1228 C C . PHE A 1 169 ? 11.474 -3.652 12.397 1.00 55.78 169 PHE A C 1
ATOM 1230 O O . PHE A 1 169 ? 11.903 -4.735 12.014 1.00 55.78 169 PHE A O 1
ATOM 1237 N N . ASN A 1 170 ? 12.275 -2.751 12.979 1.00 53.34 170 ASN A N 1
ATOM 1238 C CA . ASN A 1 170 ? 13.748 -2.801 12.980 1.00 53.34 170 ASN A CA 1
ATOM 1239 C C . ASN A 1 170 ? 14.398 -4.038 13.630 1.00 53.34 170 ASN A C 1
ATOM 1241 O O . ASN A 1 170 ? 15.574 -4.297 13.373 1.00 53.34 170 ASN A O 1
ATOM 1245 N N . TRP A 1 171 ? 13.682 -4.809 14.454 1.00 42.50 171 TRP A N 1
ATOM 1246 C CA . TRP A 1 171 ? 14.294 -5.872 15.263 1.00 42.50 171 TRP A CA 1
ATOM 1247 C C . TRP A 1 171 ? 14.232 -7.285 14.658 1.00 42.50 171 TRP A C 1
ATOM 1249 O O . TRP A 1 171 ? 14.951 -8.161 15.143 1.00 42.50 171 TRP A O 1
ATOM 1259 N N . ARG A 1 172 ? 13.401 -7.576 13.636 1.00 40.69 172 ARG A N 1
ATOM 1260 C CA . ARG A 1 172 ? 13.207 -8.997 13.250 1.00 40.69 172 ARG A CA 1
ATOM 1261 C C . ARG A 1 172 ? 12.818 -9.365 11.815 1.00 40.69 172 ARG A C 1
ATOM 1263 O O . ARG A 1 172 ? 12.753 -10.560 11.546 1.00 40.69 172 ARG A O 1
ATOM 1270 N N . ILE A 1 173 ? 12.583 -8.430 10.891 1.00 40.44 173 ILE A N 1
ATOM 1271 C CA . ILE A 1 173 ? 12.112 -8.771 9.531 1.00 40.44 173 ILE A CA 1
ATOM 1272 C C . ILE A 1 173 ? 12.901 -7.965 8.481 1.00 40.44 173 ILE A C 1
ATOM 1274 O O . ILE A 1 173 ? 13.116 -6.772 8.639 1.00 40.44 173 ILE A O 1
ATOM 1278 N N . ARG A 1 174 ? 13.381 -8.608 7.410 1.00 37.69 174 ARG A N 1
ATOM 1279 C CA . ARG A 1 174 ? 13.914 -7.969 6.184 1.00 37.69 174 ARG A CA 1
ATOM 1280 C C . ARG A 1 174 ? 13.162 -8.590 4.996 1.00 37.69 174 ARG A C 1
ATOM 1282 O O . ARG A 1 174 ? 12.985 -9.807 5.042 1.00 37.69 174 ARG A O 1
ATOM 1289 N N . PRO A 1 175 ? 12.700 -7.810 3.986 1.00 41.09 175 PRO A N 1
ATOM 1290 C CA . PRO A 1 175 ? 13.543 -6.873 3.228 1.00 41.09 175 PRO A CA 1
ATOM 1291 C C . PRO A 1 175 ? 13.094 -5.393 3.110 1.00 41.09 175 PRO A C 1
ATOM 1293 O O . PRO A 1 175 ? 13.891 -4.610 2.602 1.00 41.09 175 PRO A O 1
ATOM 1296 N N . TYR A 1 176 ? 11.919 -4.953 3.588 1.00 48.62 176 TYR A N 1
ATOM 1297 C CA . TYR A 1 176 ? 11.388 -3.600 3.273 1.00 48.62 176 TYR A CA 1
ATOM 1298 C C . TYR A 1 176 ? 10.823 -2.835 4.484 1.00 48.62 176 TYR A C 1
ATOM 1300 O O . TYR A 1 176 ? 9.694 -2.370 4.506 1.00 48.62 176 TYR A O 1
ATOM 1308 N N . LEU A 1 177 ? 11.653 -2.703 5.514 1.00 48.72 177 LEU A N 1
ATOM 1309 C CA . LEU A 1 177 ? 11.313 -2.137 6.829 1.00 48.72 177 LEU A CA 1
ATOM 1310 C C . LEU A 1 177 ? 11.122 -0.612 6.856 1.00 48.72 177 LEU A C 1
ATOM 1312 O O . LEU A 1 177 ? 10.543 -0.063 7.793 1.00 48.72 177 LEU A O 1
ATOM 1316 N N . PHE A 1 178 ? 11.694 0.070 5.865 1.00 42.34 178 PHE A N 1
ATOM 1317 C CA . PHE A 1 178 ? 11.788 1.520 5.803 1.00 42.34 178 PHE A CA 1
ATOM 1318 C C . PHE A 1 178 ? 11.895 1.925 4.332 1.00 42.34 178 PHE A C 1
ATOM 1320 O O . PHE A 1 178 ? 12.924 1.679 3.700 1.00 42.34 178 PHE A O 1
ATOM 1327 N N . TRP A 1 179 ? 10.858 2.549 3.776 1.00 38.62 179 TRP A N 1
ATOM 1328 C CA . TRP A 1 179 ? 10.999 3.318 2.541 1.00 38.62 179 TRP A CA 1
ATOM 1329 C C . TRP A 1 179 ? 10.729 4.784 2.852 1.00 38.62 179 TRP A C 1
ATOM 1331 O O . TRP A 1 179 ? 9.636 5.308 2.698 1.00 38.62 179 TRP A O 1
ATOM 1341 N N . LEU A 1 180 ? 11.769 5.439 3.364 1.00 31.81 180 LEU A N 1
ATOM 1342 C CA . LEU A 1 180 ? 11.820 6.884 3.525 1.00 31.81 180 LEU A CA 1
ATOM 1343 C C . LEU A 1 180 ? 13.152 7.361 2.957 1.00 31.81 180 LEU A C 1
ATOM 1345 O O . LEU A 1 180 ? 14.107 7.647 3.672 1.00 31.81 180 LEU A O 1
ATOM 1349 N N . TRP A 1 181 ? 13.217 7.434 1.630 1.00 25.23 181 TRP A N 1
ATOM 1350 C CA . TRP A 1 181 ? 14.182 8.291 0.941 1.00 25.23 181 TRP A CA 1
ATOM 1351 C C . TRP A 1 181 ? 13.468 9.499 0.322 1.00 25.23 181 TRP A C 1
ATOM 1353 O O . TRP A 1 181 ? 13.739 9.884 -0.809 1.00 25.23 181 TRP A O 1
ATOM 1363 N N . LYS A 1 182 ? 12.524 10.095 1.071 1.00 29.64 182 LYS A N 1
ATOM 1364 C CA . LYS A 1 182 ? 11.896 11.381 0.720 1.00 29.64 182 LYS A CA 1
ATOM 1365 C C . LYS A 1 182 ? 12.157 12.537 1.701 1.00 29.64 182 LYS A C 1
ATOM 1367 O O . LYS A 1 182 ? 11.890 13.666 1.322 1.00 29.64 182 LYS A O 1
ATOM 1372 N N . TYR A 1 183 ? 12.756 12.330 2.886 1.00 27.22 183 TYR A N 1
ATOM 1373 C CA . TYR A 1 183 ? 12.942 13.437 3.858 1.00 27.22 183 TYR A CA 1
ATOM 1374 C C . TYR A 1 183 ? 14.277 13.515 4.620 1.00 27.22 183 TYR A C 1
ATOM 1376 O O . TYR A 1 183 ? 14.385 14.278 5.574 1.00 27.22 183 TYR A O 1
ATOM 1384 N N . PHE A 1 184 ? 15.340 12.831 4.189 1.00 24.86 184 PHE A N 1
ATOM 1385 C CA . PHE A 1 184 ? 16.673 12.999 4.798 1.00 24.86 184 PHE A CA 1
ATOM 1386 C C . PHE A 1 184 ? 17.725 13.502 3.799 1.00 24.86 184 PHE A C 1
ATOM 1388 O O . PHE A 1 184 ? 18.753 12.865 3.595 1.00 24.86 184 PHE A O 1
ATOM 1395 N N . LYS A 1 185 ? 17.456 14.654 3.161 1.00 26.33 185 LYS A N 1
ATOM 1396 C CA . LYS A 1 185 ? 18.487 15.593 2.662 1.00 26.33 185 LYS A CA 1
ATOM 1397 C C . LYS A 1 185 ? 17.895 16.918 2.143 1.00 26.33 185 LYS A C 1
ATOM 1399 O O . LYS A 1 185 ? 18.040 17.251 0.978 1.00 26.33 185 LYS A O 1
ATOM 1404 N N . ILE A 1 186 ? 17.242 17.688 3.014 1.00 26.34 186 ILE A N 1
ATOM 1405 C CA . ILE A 1 186 ? 17.216 19.159 2.889 1.00 26.34 186 ILE A CA 1
ATOM 1406 C C . ILE A 1 186 ? 17.444 19.745 4.287 1.00 26.34 186 ILE A C 1
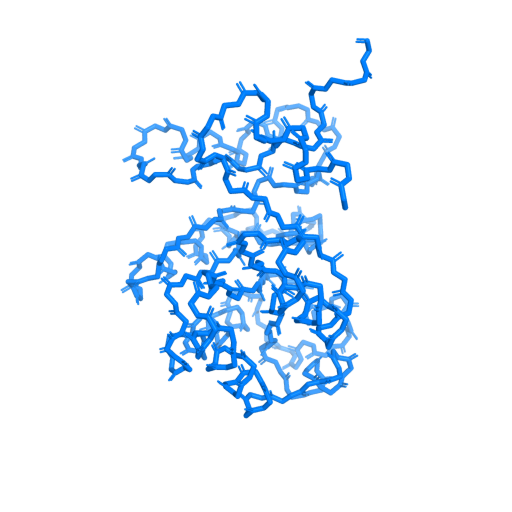ATOM 1408 O O . ILE A 1 186 ? 16.522 20.171 4.978 1.00 26.34 186 ILE A O 1
ATOM 1412 N N . ARG A 1 187 ? 18.700 19.680 4.718 1.00 30.56 187 ARG A N 1
ATOM 1413 C CA . ARG A 1 187 ? 19.411 20.749 5.418 1.00 30.56 187 ARG A CA 1
ATOM 1414 C C . ARG A 1 187 ? 20.836 20.743 4.891 1.00 30.56 187 ARG A C 1
ATOM 1416 O O . ARG A 1 187 ? 21.344 19.624 4.643 1.00 30.56 187 ARG A O 1
#

Radius of gyration: 16.3 Å; chains: 1; bounding box: 44×35×43 Å

pLDDT: mean 88.86, std 18.04, range [24.86, 98.56]

Sequence (187 aa):
MACAVGSSIGKAGTLFQCSSEEAEELAIGMAGFTSYAETVSVYGTESAFIDGDDTPWSKAWLTSAYASRGIKMRCTSGAAAELLMGFHESKSLLYLESRCLCLQRAIGAQGTQNGGIDGAPLASSIPGGVRELMAENLIAVWLDLECATGNDARHSESDMRVAAKVLPFNWRIRPYLFWLWKYFKIR

Foldseek 3Di:
DVCQVVQCVVDNPDFDADDDLLVVRLVCVLVVVGQAEAALEDWLDPVLQVVSVHDLVRSLVSLVSCVVSVRQYAYEDEFCSCVVVVNCVPDHRLNSLLSRLVSRLVSPGQAYEYLCAVHLLVLLVDVCSLVSSVVSQVSNVVSNHHYQRRLADDNDPDPVVSCVSLVVLVPDDDDHSDDPPPPPDDD

Secondary structure (DSSP, 8-state):
-HHHHHHHHHSTT--------HHHHHHHHHTTS-SEEEEEE--SSHHHHHHTT--HHHHHHHHHHHHHTT-EEEEE--TTHHHHTT--TT--HHHHHHHHHHHHHHTT-SEEE-SSGGGHHHHTTSTTHHHHHHHHHHHHHHTT-EEE---SS---S-HHHHHHHHHHHHTT--S-S----SSS---